Protein AF-A0A954J3E0-F1 (afdb_monomer_lite)

Radius of gyration: 32.29 Å; chains: 1; bounding box: 88×52×94 Å

Secondary structure (DSSP, 8-state):
---EEETTGGGGGGGHHHHHHHHHHHS-PPP-----S-HHHHHHHHHHHTT-------PPPHHHHHHHHHHHHHHHHHH-EEE------SEEEEEP-SGGGGSBSSTT--SSSPPBHHHHHHHHHHTT--S-EEEEEE-SSSEEEEEESS--TTTTSPPS-------GGGT--TTEEEE-SS----SS-----SSSPP--EEEEEETTEEEEEETTEEEEE-SPPP-EEEE-TTS-HHHHHHHHHHHHHTTPEE-SS--SEEE-----TT-EEEE-TTS-EEEEEEEE-TTS-EEEE-TTSSB----SSS---

Foldseek 3Di:
DFDKDFPAPVLVVLLCVLVVVVVVVPPDDDPPPPPPPPVPVVVVVCVVPVPDPPPPPPPDPPVSVVVSVVSNVVSRVVRPTDGPPPDDDPFEEEEDQALQQQDALDPVPPDPDGDGQLRQLVVLVLVPRPDWYFYWYDPLPDIDTDIGSDPDVVSVDRDPDRNPDDPVVVVQAQQYEYAAPDDDPGLHAFAYDDPPDGRWGFRHDDPCFTWIQDPNDTDTCPNPPQQEEEEDPQDDPVRVVVVVVVCVVRSHHYDNDDGPFYFYWDPDPFAGWGDHPNQWTQDWHQDQDPVRDTATQDPVGDGDDRDSHPDDD

pLDDT: mean 70.88, std 18.78, range [27.34, 96.69]

Sequence (313 aa):
MLGLEFQRASALFLLALPLVLWLLARRPRPPHERATGTLDIWREVLERSAARPTTRGRGVPPGLYALFLGLALGALALAGPRTHREAAPEWRVVLDTRASMYLPWREEAQSAGEDRRIDVALRAAREWIDGPALWTRFDGAHWESVRGLEPPPDWLRATNRTTTAMPWSEVDRADALWVTDRAPESREASWCASGGAHVDGIVGRVDGRLVELRDGARIELGAASPVRLVLDASLPRELRGLSEAWARERGIELVASGADLRVGSGASREGARVVLGDGWQLSGAAAQEPAGEVLWRDREGAAALATRTGQLQ

Structure (mmCIF, N/CA/C/O backbone):
data_AF-A0A954J3E0-F1
#
_entry.id   AF-A0A954J3E0-F1
#
loop_
_atom_site.group_PDB
_atom_site.id
_atom_site.type_symbol
_atom_site.label_atom_id
_atom_site.label_alt_id
_atom_site.label_comp_id
_atom_site.label_asym_id
_atom_site.label_entity_id
_atom_site.label_seq_id
_atom_site.pdbx_PDB_ins_code
_atom_site.Cartn_x
_atom_site.Cartn_y
_atom_site.Cartn_z
_atom_site.occupancy
_atom_site.B_iso_or_equiv
_atom_site.auth_seq_id
_atom_site.auth_comp_id
_atom_site.auth_asym_id
_atom_site.auth_atom_id
_atom_site.pdbx_PDB_model_num
ATOM 1 N N . MET A 1 1 ? 17.368 -16.338 -8.269 1.00 46.50 1 MET A N 1
ATOM 2 C CA . MET A 1 1 ? 17.345 -15.612 -9.560 1.00 46.50 1 MET A CA 1
ATOM 3 C C . MET A 1 1 ? 16.855 -14.200 -9.278 1.00 46.50 1 MET A C 1
ATOM 5 O O . MET A 1 1 ? 15.866 -14.076 -8.576 1.00 46.50 1 MET A O 1
ATOM 9 N N . LEU A 1 2 ? 17.553 -13.153 -9.730 1.00 58.00 2 LEU A N 1
ATOM 10 C CA . LEU A 1 2 ? 17.087 -11.767 -9.576 1.00 58.00 2 LEU A CA 1
ATOM 11 C C . LEU A 1 2 ? 15.995 -11.502 -10.621 1.00 58.00 2 LEU A C 1
ATOM 13 O O . LEU A 1 2 ? 16.301 -11.452 -11.811 1.00 58.00 2 LEU A O 1
ATOM 17 N N . GLY A 1 3 ? 14.740 -11.365 -10.188 1.00 69.69 3 GLY A N 1
ATOM 18 C CA . GLY A 1 3 ? 13.654 -10.890 -11.043 1.00 69.69 3 GLY A CA 1
ATOM 19 C C . GLY A 1 3 ? 13.866 -9.409 -11.351 1.00 69.69 3 GLY A C 1
ATOM 20 O O . GLY A 1 3 ? 13.665 -8.555 -10.489 1.00 69.69 3 GLY A O 1
ATOM 21 N N . LEU A 1 4 ? 14.359 -9.101 -12.548 1.00 78.44 4 LEU A N 1
ATOM 22 C CA . LEU A 1 4 ? 14.453 -7.734 -13.053 1.00 78.44 4 LEU A CA 1
ATOM 23 C C . LEU A 1 4 ? 13.243 -7.478 -13.941 1.00 78.44 4 LEU A C 1
ATOM 25 O O . LEU A 1 4 ? 13.113 -8.087 -15.001 1.00 78.44 4 LEU A O 1
ATOM 29 N N . GLU A 1 5 ? 12.385 -6.561 -13.515 1.00 83.19 5 GLU A N 1
ATOM 30 C CA . GLU A 1 5 ? 11.292 -6.053 -14.334 1.00 83.19 5 GLU A CA 1
ATOM 31 C C . GLU A 1 5 ? 11.662 -4.676 -14.878 1.00 83.19 5 GLU A C 1
ATOM 33 O O . GLU A 1 5 ? 12.317 -3.874 -14.212 1.00 83.19 5 GLU A O 1
ATOM 38 N N . PHE A 1 6 ? 11.241 -4.373 -16.101 1.00 86.12 6 PHE A N 1
ATOM 39 C CA . PHE A 1 6 ? 11.492 -3.077 -16.725 1.00 86.12 6 PHE A CA 1
ATOM 40 C C . PHE A 1 6 ? 10.163 -2.366 -16.941 1.00 86.12 6 PHE A C 1
ATOM 42 O O . PHE A 1 6 ? 9.299 -2.875 -17.651 1.00 86.12 6 PHE A O 1
ATOM 49 N N . GLN A 1 7 ? 10.007 -1.167 -16.370 1.00 85.06 7 GLN A N 1
ATOM 50 C CA . GLN A 1 7 ? 8.780 -0.373 -16.515 1.00 85.06 7 GLN A CA 1
ATOM 51 C C . GLN A 1 7 ? 8.466 -0.062 -17.986 1.00 85.06 7 GLN A C 1
ATOM 53 O O . GLN A 1 7 ? 7.306 0.091 -18.365 1.00 85.06 7 GLN A O 1
ATOM 58 N N . ARG A 1 8 ? 9.504 0.066 -18.818 1.00 89.25 8 ARG A N 1
ATOM 59 C CA . ARG A 1 8 ? 9.386 0.327 -20.254 1.00 89.25 8 ARG A CA 1
ATOM 60 C C . ARG A 1 8 ? 10.250 -0.666 -21.014 1.00 89.25 8 ARG A C 1
ATOM 62 O O . ARG A 1 8 ? 11.339 -0.323 -21.465 1.00 89.25 8 ARG A O 1
ATOM 69 N N . ALA A 1 9 ? 9.759 -1.894 -21.174 1.00 88.75 9 ALA A N 1
ATOM 70 C CA . ALA A 1 9 ? 10.473 -2.945 -21.901 1.00 88.75 9 ALA A CA 1
ATOM 71 C C . ALA A 1 9 ? 10.891 -2.509 -23.322 1.00 88.75 9 ALA A C 1
ATOM 73 O O . ALA A 1 9 ? 11.965 -2.875 -23.789 1.00 88.75 9 ALA A O 1
ATOM 74 N N . SER A 1 10 ? 10.108 -1.648 -23.983 1.00 91.81 10 SER A N 1
ATOM 75 C CA . SER A 1 10 ? 10.450 -1.087 -25.297 1.00 91.81 10 SER A CA 1
ATOM 76 C C . SER A 1 10 ? 11.696 -0.190 -25.290 1.00 91.81 10 SER A C 1
ATOM 78 O O . SER A 1 10 ? 12.393 -0.104 -26.298 1.00 91.81 10 SER A O 1
ATOM 80 N N . ALA A 1 11 ? 12.055 0.440 -24.168 1.00 89.31 11 ALA A N 1
ATOM 81 C CA . ALA A 1 11 ? 13.288 1.224 -24.084 1.00 89.31 11 ALA A CA 1
ATOM 82 C C . ALA A 1 11 ? 14.547 0.342 -24.179 1.00 89.31 11 ALA A C 1
ATOM 84 O O . ALA A 1 11 ? 15.609 0.842 -24.547 1.00 89.31 11 ALA A O 1
ATOM 85 N N . LEU A 1 12 ? 14.435 -0.973 -23.944 1.00 89.94 12 LEU A N 1
ATOM 86 C CA . LEU A 1 12 ? 15.538 -1.917 -24.143 1.00 89.94 12 LEU A CA 1
ATOM 87 C C . LEU A 1 12 ? 15.981 -1.993 -25.610 1.00 89.94 12 LEU A C 1
ATOM 89 O O . LEU A 1 12 ? 17.146 -2.288 -25.866 1.00 89.94 12 LEU A O 1
ATOM 93 N N . PHE A 1 13 ? 15.122 -1.644 -26.579 1.00 94.19 13 PHE A N 1
ATOM 94 C CA . PHE A 1 13 ? 15.531 -1.548 -27.986 1.00 94.19 13 PHE A CA 1
ATOM 95 C C . PHE A 1 13 ? 16.629 -0.496 -28.210 1.00 94.19 13 PHE A C 1
ATOM 97 O O . PHE A 1 13 ? 17.426 -0.634 -29.138 1.00 94.19 13 PHE A O 1
ATOM 104 N N . LEU A 1 14 ? 16.755 0.509 -27.331 1.00 92.12 14 LEU A N 1
ATOM 105 C CA . LEU A 1 14 ? 17.842 1.492 -27.396 1.00 92.12 14 LEU A CA 1
ATOM 106 C C . LEU A 1 14 ? 19.222 0.871 -27.132 1.00 92.12 14 LEU A C 1
ATOM 108 O O . LEU A 1 14 ? 20.223 1.439 -27.567 1.00 92.12 14 LEU A O 1
ATOM 112 N N . LEU A 1 15 ? 19.303 -0.317 -26.517 1.00 91.94 15 LEU A N 1
ATOM 113 C CA . LEU A 1 15 ? 20.564 -1.059 -26.378 1.00 91.94 15 LEU A CA 1
ATOM 114 C C . LEU A 1 15 ? 21.129 -1.524 -27.731 1.00 91.94 15 LEU A C 1
ATOM 116 O O . LEU A 1 15 ? 22.325 -1.791 -27.827 1.00 91.94 15 LEU A O 1
ATOM 120 N N . ALA A 1 16 ? 20.320 -1.567 -28.796 1.00 92.88 16 ALA A N 1
ATOM 121 C CA . ALA A 1 16 ? 20.810 -1.855 -30.143 1.00 92.88 16 ALA A CA 1
ATOM 122 C C . ALA A 1 16 ? 21.586 -0.673 -30.762 1.00 92.88 16 ALA A C 1
ATOM 124 O O . ALA A 1 16 ? 22.474 -0.885 -31.590 1.00 92.88 16 ALA A O 1
ATOM 125 N N . LEU A 1 17 ? 21.304 0.569 -30.348 1.00 90.38 17 LEU A N 1
ATOM 126 C CA . LEU A 1 17 ? 21.943 1.781 -30.873 1.00 90.38 17 LEU A CA 1
ATOM 127 C C . LEU A 1 17 ? 23.482 1.771 -30.762 1.00 90.38 17 LEU A C 1
ATOM 129 O O . LEU A 1 17 ? 24.137 2.006 -31.783 1.00 90.38 17 LEU A O 1
ATOM 133 N N . PRO A 1 18 ? 24.102 1.482 -29.595 1.00 88.06 18 PRO A N 1
ATOM 134 C CA . PRO A 1 18 ? 25.559 1.412 -29.495 1.00 88.06 18 PRO A CA 1
ATOM 135 C C . PRO A 1 18 ? 26.162 0.351 -30.430 1.00 88.06 18 PRO A C 1
ATOM 137 O O . PRO A 1 18 ? 27.199 0.602 -31.042 1.00 88.06 18 PRO A O 1
ATOM 140 N N . LEU A 1 19 ? 25.494 -0.793 -30.626 1.00 89.38 19 LEU A N 1
ATOM 141 C CA . LEU A 1 19 ? 25.953 -1.839 -31.545 1.00 89.38 19 LEU A CA 1
ATOM 142 C C . LEU A 1 19 ? 25.928 -1.365 -33.008 1.00 89.38 19 LEU A C 1
ATOM 144 O O . LEU A 1 19 ? 26.894 -1.565 -33.744 1.00 89.38 19 LEU A O 1
ATOM 148 N N . VAL A 1 20 ? 24.854 -0.687 -33.423 1.00 92.56 20 VAL A N 1
ATOM 149 C CA . VAL A 1 20 ? 24.728 -0.118 -34.776 1.00 92.56 20 VAL A CA 1
ATOM 150 C C . VAL A 1 20 ? 25.798 0.945 -35.023 1.00 92.56 20 VAL A C 1
ATOM 152 O O . VAL A 1 20 ? 26.473 0.912 -36.054 1.00 92.56 20 VAL A O 1
ATOM 155 N N . LEU A 1 21 ? 26.011 1.854 -34.068 1.00 88.00 21 LEU A N 1
ATOM 156 C CA . LEU A 1 21 ? 27.059 2.875 -34.153 1.00 88.00 21 LEU A CA 1
ATOM 157 C C . LEU A 1 21 ? 28.457 2.251 -34.244 1.00 88.00 21 LEU A C 1
ATOM 159 O O . LEU A 1 21 ? 29.289 2.714 -35.025 1.00 88.00 21 LEU A O 1
ATOM 163 N N . TRP A 1 22 ? 28.711 1.172 -33.502 1.00 87.62 22 TRP A N 1
ATOM 164 C CA . TRP A 1 22 ? 29.965 0.426 -33.574 1.00 87.62 22 TRP A CA 1
ATOM 165 C C . TRP A 1 22 ? 30.180 -0.238 -34.941 1.00 87.62 22 TRP A C 1
ATOM 167 O O . TRP A 1 22 ? 31.265 -0.120 -35.518 1.00 87.62 22 TRP A O 1
ATOM 177 N N . LEU A 1 23 ? 29.148 -0.875 -35.507 1.00 90.19 23 LEU A N 1
ATOM 178 C CA . LEU A 1 23 ? 29.204 -1.456 -36.853 1.00 90.19 23 LEU A CA 1
ATOM 179 C C . LEU A 1 23 ? 29.444 -0.382 -37.924 1.00 90.19 23 LEU A C 1
ATOM 181 O O . LEU A 1 23 ? 30.265 -0.581 -38.820 1.00 90.19 23 LEU A O 1
ATOM 185 N N . LEU A 1 24 ? 28.787 0.776 -37.812 1.00 88.00 24 LEU A N 1
ATOM 186 C CA . LEU A 1 24 ? 28.997 1.917 -38.708 1.00 88.00 24 LEU A CA 1
ATOM 187 C C . LEU A 1 24 ? 30.407 2.504 -38.578 1.00 88.00 24 LEU A C 1
ATOM 189 O O . LEU A 1 24 ? 31.013 2.856 -39.588 1.00 88.00 24 LEU A O 1
ATOM 193 N N . ALA A 1 25 ? 30.960 2.570 -37.366 1.00 84.12 25 ALA A N 1
ATOM 194 C CA . ALA A 1 25 ? 32.324 3.042 -37.129 1.00 84.12 25 ALA A CA 1
ATOM 195 C C . ALA A 1 25 ? 33.391 2.096 -37.704 1.00 84.12 25 ALA A C 1
ATOM 197 O O . ALA A 1 25 ? 34.480 2.543 -38.065 1.00 84.12 25 ALA A O 1
ATOM 198 N N . ARG A 1 26 ? 33.079 0.799 -37.818 1.00 84.75 26 ARG A N 1
ATOM 199 C CA . ARG A 1 26 ? 33.946 -0.200 -38.455 1.00 84.75 26 ARG A CA 1
ATOM 200 C C . ARG A 1 26 ? 33.874 -0.200 -39.976 1.00 84.75 26 ARG A C 1
ATOM 202 O O . ARG A 1 26 ? 34.756 -0.787 -40.604 1.00 84.75 26 ARG A O 1
ATOM 209 N N . ARG A 1 27 ? 32.865 0.436 -40.584 1.00 86.19 27 ARG A N 1
ATOM 210 C CA . ARG A 1 27 ? 32.793 0.504 -42.045 1.00 86.19 27 ARG A CA 1
ATOM 211 C C . ARG A 1 27 ? 34.011 1.260 -42.582 1.00 86.19 27 ARG A C 1
ATOM 213 O O . ARG A 1 27 ? 34.345 2.325 -42.054 1.00 86.19 27 ARG A O 1
ATOM 220 N N . PRO A 1 28 ? 34.682 0.734 -43.620 1.00 79.62 28 PRO A N 1
ATOM 221 C CA . PRO A 1 28 ? 35.774 1.443 -44.259 1.00 79.62 28 PRO A CA 1
ATOM 222 C C . PRO A 1 28 ? 35.224 2.763 -44.795 1.00 79.62 28 PRO A C 1
ATOM 224 O O . PRO A 1 28 ? 34.381 2.780 -45.690 1.00 79.62 28 PRO A O 1
ATOM 227 N N . ARG A 1 29 ? 35.656 3.878 -44.205 1.00 75.75 29 ARG A N 1
ATOM 228 C CA . ARG A 1 29 ? 35.347 5.189 -44.765 1.00 75.75 29 ARG A CA 1
ATOM 229 C C . ARG A 1 29 ? 36.213 5.368 -46.007 1.00 75.75 29 ARG A C 1
ATOM 231 O O . ARG A 1 29 ? 37.427 5.153 -45.893 1.00 75.75 29 ARG A O 1
ATOM 238 N N . PRO A 1 30 ? 35.626 5.734 -47.160 1.00 74.38 30 PRO A N 1
ATOM 239 C CA . PRO A 1 30 ? 36.430 6.137 -48.296 1.00 74.38 30 PRO A CA 1
ATOM 240 C C . PRO A 1 30 ? 37.343 7.284 -47.844 1.00 74.38 30 PRO A C 1
ATOM 242 O O . PRO A 1 30 ? 36.934 8.098 -47.004 1.00 74.38 30 PRO A O 1
ATOM 245 N N . PRO A 1 31 ? 38.600 7.319 -48.308 1.00 69.00 31 PRO A N 1
ATOM 246 C CA . PRO A 1 31 ? 39.486 8.427 -48.000 1.00 69.00 31 PRO A CA 1
ATOM 247 C C . PRO A 1 31 ? 38.786 9.723 -48.413 1.00 69.00 31 PRO A C 1
ATOM 249 O O . PRO A 1 31 ? 38.300 9.838 -49.534 1.00 69.00 31 PRO A O 1
ATOM 252 N N . HIS A 1 32 ? 38.685 10.685 -47.495 1.00 64.31 32 HIS A N 1
ATOM 253 C CA . HIS A 1 32 ? 38.226 12.013 -47.874 1.00 64.31 32 HIS A CA 1
ATOM 254 C C . HIS A 1 32 ? 39.272 12.597 -48.815 1.00 64.31 32 HIS A C 1
ATOM 256 O O . HIS A 1 32 ? 40.392 12.887 -48.386 1.00 64.31 32 HIS A O 1
ATOM 262 N N . GLU A 1 33 ? 38.897 12.759 -50.080 1.00 61.22 33 GLU A N 1
ATOM 263 C CA . GLU A 1 33 ? 39.652 13.531 -51.055 1.00 61.22 33 GLU A CA 1
ATOM 264 C C . GLU A 1 33 ? 39.677 14.984 -50.584 1.00 61.22 33 GLU A C 1
ATOM 266 O O . GLU A 1 33 ? 38.822 15.807 -50.904 1.00 61.22 33 GLU A O 1
ATOM 271 N N . ARG A 1 34 ? 40.649 15.310 -49.734 1.00 64.31 34 ARG A N 1
ATOM 272 C CA . ARG A 1 34 ? 41.032 16.698 -49.531 1.00 64.31 34 ARG A CA 1
ATOM 273 C C . ARG A 1 34 ? 41.725 17.108 -50.818 1.00 64.31 34 ARG A C 1
ATOM 275 O O . ARG A 1 34 ? 42.828 16.643 -51.084 1.00 64.31 34 ARG A O 1
ATOM 282 N N . ALA A 1 35 ? 41.054 17.937 -51.612 1.00 58.19 35 ALA A N 1
ATOM 283 C CA . ALA A 1 35 ? 41.600 18.556 -52.810 1.00 58.19 35 ALA A CA 1
ATOM 284 C C . ALA A 1 35 ? 42.752 19.505 -52.432 1.00 58.19 35 ALA A C 1
ATOM 286 O O . ALA A 1 35 ? 42.610 20.722 -52.392 1.00 58.19 35 ALA A O 1
ATOM 287 N N . THR A 1 36 ? 43.904 18.941 -52.086 1.00 59.69 36 THR A N 1
ATOM 288 C CA . THR A 1 36 ? 45.170 19.662 -52.023 1.00 59.69 36 THR A CA 1
ATOM 289 C C . THR A 1 36 ? 45.762 19.599 -53.423 1.00 59.69 36 THR A C 1
ATOM 291 O O . THR A 1 36 ? 46.117 18.516 -53.886 1.00 59.69 36 THR A O 1
ATOM 294 N N . GLY A 1 37 ? 45.787 20.737 -54.122 1.00 59.03 37 GLY A N 1
ATOM 295 C CA . GLY A 1 37 ? 46.220 20.887 -55.517 1.00 59.03 37 GLY A CA 1
ATOM 296 C C . GLY A 1 37 ? 47.716 20.650 -55.758 1.00 59.03 37 GLY A C 1
ATOM 297 O O . GLY A 1 37 ? 48.407 21.529 -56.254 1.00 59.03 37 GLY A O 1
ATOM 298 N N . THR A 1 38 ? 48.217 19.466 -55.413 1.00 59.91 38 THR A N 1
ATOM 299 C CA . THR A 1 38 ? 49.609 19.016 -55.585 1.00 59.91 38 THR A CA 1
ATOM 300 C C . THR A 1 38 ? 49.633 17.535 -55.987 1.00 59.91 38 THR A C 1
ATOM 302 O O . THR A 1 38 ? 50.231 16.690 -55.325 1.00 59.91 38 THR A O 1
ATOM 305 N N . LEU A 1 39 ? 48.935 17.208 -57.079 1.00 61.66 39 LEU A N 1
ATOM 306 C CA . LEU A 1 39 ? 48.725 15.840 -57.583 1.00 61.66 39 LEU A CA 1
ATOM 307 C C . LEU A 1 39 ? 50.017 15.094 -57.968 1.00 61.66 39 LEU A C 1
ATOM 309 O O . LEU A 1 39 ? 50.042 13.864 -57.913 1.00 61.66 39 LEU A O 1
ATOM 313 N N . ASP A 1 40 ? 51.092 15.807 -58.302 1.00 62.25 40 ASP A N 1
ATOM 314 C CA . ASP A 1 40 ? 52.323 15.176 -58.792 1.00 62.25 40 ASP A CA 1
ATOM 315 C C . ASP A 1 40 ? 53.240 14.686 -57.664 1.00 62.25 40 ASP A C 1
ATOM 317 O O . ASP A 1 40 ? 53.797 13.594 -57.751 1.00 62.25 40 ASP A O 1
ATOM 321 N N . ILE A 1 41 ? 53.305 15.413 -56.542 1.00 62.97 41 ILE A N 1
ATOM 322 C CA . ILE A 1 41 ? 54.132 15.026 -55.383 1.00 62.97 41 ILE A CA 1
ATOM 323 C C . ILE A 1 41 ? 53.592 13.737 -54.738 1.00 62.97 41 ILE A C 1
ATOM 325 O O . ILE A 1 41 ? 54.350 12.890 -54.269 1.00 62.97 41 ILE A O 1
ATOM 329 N N . TRP A 1 42 ? 52.270 13.545 -54.745 1.00 65.12 42 TRP A N 1
ATOM 330 C CA . TRP A 1 42 ? 51.644 12.357 -54.160 1.00 65.12 42 TRP A CA 1
ATOM 331 C C . TRP A 1 42 ? 51.792 11.101 -55.016 1.00 65.12 42 TRP A C 1
ATOM 333 O O . TRP A 1 42 ? 51.817 10.000 -54.462 1.00 65.12 42 TRP A O 1
ATOM 343 N N . ARG A 1 43 ? 51.935 11.242 -56.340 1.00 69.00 43 ARG A N 1
ATOM 344 C CA . ARG A 1 43 ? 52.131 10.103 -57.246 1.00 69.00 43 ARG A CA 1
ATOM 345 C C . ARG A 1 43 ? 53.486 9.432 -56.994 1.00 69.00 43 ARG A C 1
ATOM 347 O O . ARG A 1 43 ? 53.549 8.215 -56.855 1.00 69.00 43 ARG A O 1
ATOM 354 N N . GLU A 1 44 ? 54.527 10.235 -56.784 1.00 67.81 44 GLU A N 1
ATOM 355 C CA . GLU A 1 44 ? 55.882 9.754 -56.479 1.00 67.81 44 GLU A CA 1
ATOM 356 C C . GLU A 1 44 ? 55.985 9.108 -55.078 1.00 67.81 44 GLU A C 1
ATOM 358 O O . GLU A 1 44 ? 56.731 8.150 -54.856 1.00 67.81 44 GLU A O 1
ATOM 363 N N . VAL A 1 45 ? 55.184 9.583 -54.117 1.00 66.06 45 VAL A N 1
ATOM 364 C CA . VAL A 1 45 ? 55.109 9.006 -52.762 1.00 66.06 45 VAL A CA 1
ATOM 365 C C . VAL A 1 45 ? 54.288 7.708 -52.729 1.00 66.06 45 VAL A C 1
ATOM 367 O O . VAL A 1 45 ? 54.623 6.796 -51.964 1.00 66.06 45 VAL A O 1
ATOM 370 N N . LEU A 1 46 ? 53.242 7.588 -53.555 1.00 66.62 46 LEU A N 1
ATOM 371 C CA . LEU A 1 46 ? 52.428 6.371 -53.684 1.00 66.62 46 LEU A CA 1
ATOM 372 C C . LEU A 1 46 ? 53.228 5.196 -54.258 1.00 66.62 46 LEU A C 1
ATOM 374 O O . LEU A 1 46 ? 53.136 4.092 -53.720 1.00 66.62 46 LEU A O 1
ATOM 378 N N . GLU A 1 47 ? 54.071 5.438 -55.264 1.00 70.88 47 GLU A N 1
ATOM 379 C CA . GLU A 1 47 ? 54.946 4.405 -55.838 1.00 70.88 47 GLU A CA 1
ATOM 380 C C . GLU A 1 47 ? 55.975 3.881 -54.822 1.00 70.88 47 GLU A C 1
ATOM 382 O O . GLU A 1 47 ? 56.228 2.678 -54.758 1.00 70.88 47 GLU A O 1
ATOM 387 N N . ARG A 1 48 ? 56.505 4.745 -53.941 1.00 61.47 48 ARG A N 1
ATOM 388 C CA . ARG A 1 48 ? 57.442 4.329 -52.876 1.00 61.47 48 ARG A CA 1
ATOM 389 C C . ARG A 1 48 ? 56.769 3.667 -51.669 1.00 61.47 48 ARG A C 1
ATOM 391 O O . ARG A 1 48 ? 57.439 2.964 -50.913 1.00 61.47 48 ARG A O 1
ATOM 398 N N . SER A 1 49 ? 55.465 3.866 -51.467 1.00 55.69 49 SER A N 1
ATOM 399 C CA . SER A 1 49 ? 54.752 3.401 -50.262 1.00 55.69 49 SER A CA 1
ATOM 400 C C . SER A 1 49 ? 53.997 2.077 -50.441 1.00 55.69 49 SER A C 1
ATOM 402 O O . SER A 1 49 ? 53.576 1.484 -49.446 1.00 55.69 49 SER A O 1
ATOM 404 N N . ALA A 1 50 ? 53.859 1.572 -51.671 1.00 57.59 50 ALA A N 1
ATOM 405 C CA . ALA A 1 50 ? 53.098 0.358 -51.987 1.00 57.59 50 ALA A CA 1
ATOM 406 C C . ALA A 1 50 ? 53.671 -0.953 -51.392 1.00 57.59 50 ALA A C 1
ATOM 408 O O . ALA A 1 50 ? 52.994 -1.978 -51.397 1.00 57.59 50 ALA A O 1
ATOM 409 N N . ALA A 1 51 ? 54.889 -0.940 -50.838 1.00 55.22 51 ALA A N 1
ATOM 410 C CA . ALA A 1 51 ? 55.609 -2.155 -50.437 1.00 55.22 51 ALA A CA 1
ATOM 411 C C . ALA A 1 51 ? 55.528 -2.534 -48.943 1.00 55.22 51 ALA A C 1
ATOM 413 O O . ALA A 1 51 ? 56.161 -3.506 -48.531 1.00 55.22 51 ALA A O 1
ATOM 414 N N . ARG A 1 52 ? 54.777 -1.816 -48.094 1.00 56.44 52 ARG A N 1
ATOM 415 C CA . ARG A 1 52 ? 54.614 -2.208 -46.678 1.00 56.44 52 ARG A CA 1
ATOM 416 C C . ARG A 1 52 ? 53.152 -2.471 -46.322 1.00 56.44 52 ARG A C 1
ATOM 418 O O . ARG A 1 52 ? 52.404 -1.506 -46.153 1.00 56.44 52 ARG A O 1
ATOM 425 N N . PRO A 1 53 ? 52.746 -3.739 -46.104 1.00 56.06 53 PRO A N 1
ATOM 426 C CA . PRO A 1 53 ? 51.479 -4.044 -45.458 1.00 56.06 53 PRO A CA 1
ATOM 427 C C . PRO A 1 53 ? 51.569 -3.575 -44.004 1.00 56.06 53 PRO A C 1
ATOM 429 O O . PRO A 1 53 ? 51.989 -4.293 -43.102 1.00 56.06 53 PRO A O 1
ATOM 432 N N . THR A 1 54 ? 51.217 -2.315 -43.766 1.00 55.88 54 THR A N 1
ATOM 433 C CA . THR A 1 54 ? 51.022 -1.810 -42.414 1.00 55.88 54 THR A CA 1
ATOM 434 C C . THR A 1 54 ? 49.659 -2.296 -41.944 1.00 55.88 54 THR A C 1
ATOM 436 O O . THR A 1 54 ? 48.660 -1.585 -41.998 1.00 55.88 54 THR A O 1
ATOM 439 N N . THR A 1 55 ? 49.610 -3.526 -41.433 1.00 54.72 55 THR A N 1
ATOM 440 C CA . THR A 1 55 ? 48.536 -3.996 -40.548 1.00 54.72 55 THR A CA 1
ATOM 441 C C . THR A 1 55 ? 48.628 -3.248 -39.217 1.00 54.72 55 THR A C 1
ATOM 443 O O . THR A 1 55 ? 48.827 -3.829 -38.154 1.00 54.72 55 THR A O 1
ATOM 446 N N . ARG A 1 56 ? 48.521 -1.914 -39.250 1.00 58.78 56 ARG A N 1
ATOM 447 C CA . ARG A 1 56 ? 48.239 -1.126 -38.056 1.00 58.78 56 ARG A CA 1
ATOM 448 C C . ARG A 1 56 ? 46.794 -1.427 -37.713 1.00 58.78 56 ARG A C 1
ATOM 450 O O . ARG A 1 56 ? 45.882 -0.840 -38.294 1.00 58.78 56 ARG A O 1
ATOM 457 N N . GLY A 1 57 ? 46.599 -2.387 -36.810 1.00 59.81 57 GLY A N 1
ATOM 458 C CA . GLY A 1 57 ? 45.307 -2.628 -36.189 1.00 59.81 57 GLY A CA 1
ATOM 459 C C . GLY A 1 57 ? 44.769 -1.284 -35.721 1.00 59.81 57 GLY A C 1
ATOM 460 O O . GLY A 1 57 ? 45.369 -0.639 -34.861 1.00 59.81 57 GLY A O 1
ATOM 461 N N . ARG A 1 58 ? 43.693 -0.811 -36.357 1.00 66.94 58 ARG A N 1
ATOM 462 C CA . ARG A 1 58 ? 42.989 0.400 -35.938 1.00 66.94 58 ARG A CA 1
ATOM 463 C C . ARG A 1 58 ? 42.331 0.073 -34.606 1.00 66.94 58 ARG A C 1
ATOM 465 O O . ARG A 1 58 ? 41.183 -0.362 -34.564 1.00 66.94 58 ARG A O 1
ATOM 472 N N . GLY A 1 59 ? 43.103 0.210 -33.532 1.00 76.12 59 GLY A N 1
ATOM 473 C CA . GLY A 1 59 ? 42.586 0.154 -32.178 1.00 76.12 59 GLY A CA 1
ATOM 474 C C . GLY A 1 59 ? 41.452 1.162 -32.070 1.00 76.12 59 GLY A C 1
ATOM 475 O O . GLY A 1 59 ? 41.587 2.308 -32.500 1.00 76.12 59 GLY A O 1
ATOM 476 N N . VAL A 1 60 ? 40.310 0.710 -31.565 1.00 78.94 60 VAL A N 1
ATOM 477 C CA . VAL A 1 60 ? 39.172 1.587 -31.299 1.00 78.94 60 VAL A CA 1
ATOM 478 C C . VAL A 1 60 ? 39.628 2.610 -30.250 1.00 78.94 60 VAL A C 1
ATOM 480 O O . VAL A 1 60 ? 40.127 2.189 -29.204 1.00 78.94 60 VAL A O 1
ATOM 483 N N . PRO A 1 61 ? 39.502 3.927 -30.507 1.00 84.88 61 PRO A N 1
ATOM 484 C CA . PRO A 1 61 ? 39.849 4.949 -29.528 1.00 84.88 61 PRO A CA 1
ATOM 485 C C . PRO A 1 61 ? 39.185 4.666 -28.172 1.00 84.88 61 PRO A C 1
ATOM 487 O O . PRO A 1 61 ? 37.982 4.395 -28.150 1.00 84.88 61 PRO A O 1
ATOM 490 N N . PRO A 1 62 ? 39.908 4.766 -27.041 1.00 86.19 62 PRO A N 1
ATOM 491 C CA . PRO A 1 62 ? 39.369 4.413 -25.728 1.00 86.19 62 PRO A CA 1
ATOM 492 C C . PRO A 1 62 ? 38.107 5.211 -25.361 1.00 86.19 62 PRO A C 1
ATOM 494 O O . PRO A 1 62 ? 37.200 4.678 -24.726 1.00 86.19 62 PRO A O 1
ATOM 497 N N . GLY A 1 63 ? 37.991 6.453 -25.846 1.00 89.69 63 GLY A N 1
ATOM 498 C CA . GLY A 1 63 ? 36.807 7.293 -25.643 1.00 89.69 63 GLY A CA 1
ATOM 499 C C . GLY A 1 63 ? 35.508 6.722 -26.227 1.00 89.69 63 GLY A C 1
ATOM 500 O O . GLY A 1 63 ? 34.435 7.001 -25.698 1.00 89.69 63 GLY A O 1
ATOM 501 N N . LEU A 1 64 ? 35.572 5.874 -27.262 1.00 86.81 64 LEU A N 1
ATOM 502 C CA . LEU A 1 64 ? 34.372 5.222 -27.797 1.00 86.81 64 LEU A CA 1
ATOM 503 C C . LEU A 1 64 ? 33.808 4.174 -26.833 1.00 86.81 64 LEU A C 1
ATOM 505 O O . LEU A 1 64 ? 32.591 4.035 -26.756 1.00 86.81 64 LEU A O 1
ATOM 509 N N . TYR A 1 65 ? 34.650 3.481 -26.058 1.00 88.19 65 TYR A N 1
ATOM 510 C CA . TYR A 1 65 ? 34.156 2.553 -25.034 1.00 88.19 65 TYR A CA 1
ATOM 511 C C . TYR A 1 65 ? 33.388 3.292 -23.936 1.00 88.19 65 TYR A C 1
ATOM 513 O O . TYR A 1 65 ? 32.321 2.835 -23.534 1.00 88.19 65 TYR A O 1
ATOM 521 N N . ALA A 1 66 ? 33.882 4.459 -23.509 1.00 93.06 66 ALA A N 1
ATOM 522 C CA . ALA A 1 66 ? 33.179 5.304 -22.545 1.00 93.06 66 ALA A CA 1
ATOM 523 C C . ALA A 1 66 ? 31.821 5.784 -23.090 1.00 93.06 66 ALA A C 1
ATOM 525 O O . ALA A 1 66 ? 30.819 5.724 -22.379 1.00 93.06 66 ALA A O 1
ATOM 526 N N . LEU A 1 67 ? 31.764 6.184 -24.367 1.00 91.44 67 LEU A N 1
ATOM 527 C CA . LEU A 1 67 ? 30.515 6.571 -25.027 1.00 91.44 67 LEU A CA 1
ATOM 528 C C . LEU A 1 67 ? 29.504 5.413 -25.080 1.00 91.44 67 LEU A C 1
ATOM 530 O O . LEU A 1 67 ? 28.335 5.606 -24.749 1.00 91.44 67 LEU A O 1
ATOM 534 N N . PHE A 1 68 ? 29.938 4.209 -25.470 1.00 91.06 68 PHE A N 1
ATOM 535 C CA . PHE A 1 68 ? 29.058 3.038 -25.527 1.00 91.06 68 PHE A CA 1
ATOM 536 C C . PHE A 1 68 ? 28.546 2.628 -24.149 1.00 91.06 68 PHE A C 1
ATOM 538 O O . PHE A 1 68 ? 27.362 2.323 -24.012 1.00 91.06 68 PHE A O 1
ATOM 545 N N . LEU A 1 69 ? 29.410 2.669 -23.132 1.00 93.31 69 LEU A N 1
ATOM 546 C CA . LEU A 1 69 ? 29.012 2.401 -21.756 1.00 93.31 69 LEU A CA 1
ATOM 547 C C . LEU A 1 69 ? 27.975 3.425 -21.272 1.00 93.31 69 LEU A C 1
ATOM 549 O O . LEU A 1 69 ? 26.953 3.035 -20.715 1.00 93.31 69 LEU A O 1
ATOM 553 N N . GLY A 1 70 ? 28.189 4.715 -21.548 1.00 95.12 70 GLY A N 1
ATOM 554 C CA . GLY A 1 70 ? 27.237 5.777 -21.213 1.00 95.12 70 GLY A CA 1
ATOM 555 C C . GLY A 1 70 ? 25.872 5.593 -21.883 1.00 95.12 70 GLY A C 1
ATOM 556 O O . GLY A 1 70 ? 24.844 5.712 -21.222 1.00 95.12 70 GLY A O 1
ATOM 557 N N . LEU A 1 71 ? 25.847 5.227 -23.170 1.00 92.44 71 LEU A N 1
ATOM 558 C CA . LEU A 1 71 ? 24.605 4.929 -23.896 1.00 92.44 71 LEU A CA 1
ATOM 559 C C . LEU A 1 71 ? 23.873 3.709 -23.325 1.00 92.44 71 LEU A C 1
ATOM 561 O O . LEU A 1 71 ? 22.653 3.747 -23.178 1.00 92.44 71 LEU A O 1
ATOM 565 N N . ALA A 1 72 ? 24.602 2.646 -22.976 1.00 92.56 72 ALA A N 1
ATOM 566 C CA . ALA A 1 72 ? 24.014 1.454 -22.373 1.00 92.56 72 ALA A CA 1
ATOM 567 C C . ALA A 1 72 ? 23.406 1.756 -20.993 1.00 92.56 72 ALA A C 1
ATOM 569 O O . ALA A 1 72 ? 22.273 1.360 -20.723 1.00 92.56 72 ALA A O 1
ATOM 570 N N . LEU A 1 73 ? 24.117 2.512 -20.149 1.00 93.62 73 LEU A N 1
ATOM 571 C CA . LEU A 1 73 ? 23.609 2.957 -18.848 1.00 93.62 73 LEU A CA 1
ATOM 572 C C . LEU A 1 73 ? 22.398 3.886 -18.993 1.00 93.62 73 LEU A C 1
ATOM 574 O O . LEU A 1 73 ? 21.433 3.737 -18.250 1.00 93.62 73 LEU A O 1
ATOM 578 N N . GLY A 1 74 ? 22.408 4.796 -19.970 1.00 93.12 74 GLY A N 1
ATOM 579 C CA . GLY A 1 74 ? 21.268 5.661 -20.274 1.00 93.12 74 GLY A CA 1
ATOM 580 C C . GLY A 1 74 ? 20.036 4.873 -20.725 1.00 93.12 74 GLY A C 1
ATOM 581 O O . GLY A 1 74 ? 18.939 5.122 -20.231 1.00 93.12 74 GLY A O 1
ATOM 582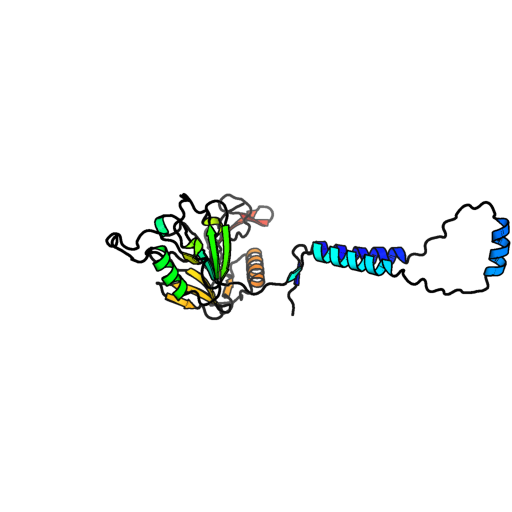 N N . ALA A 1 75 ? 20.210 3.880 -21.604 1.00 92.75 75 ALA A N 1
ATOM 583 C CA . ALA A 1 75 ? 19.130 2.994 -22.039 1.00 92.75 75 ALA A CA 1
ATOM 584 C C . ALA A 1 75 ? 18.563 2.165 -20.876 1.00 92.75 75 ALA A C 1
ATOM 586 O O . ALA A 1 75 ? 17.346 2.050 -20.745 1.00 92.75 75 ALA A O 1
ATOM 587 N N . LEU A 1 76 ? 19.427 1.645 -19.997 1.00 89.88 76 LEU A N 1
ATOM 588 C CA . LEU A 1 76 ? 18.999 0.960 -18.777 1.00 89.88 76 LEU A CA 1
ATOM 589 C C . LEU A 1 76 ? 18.236 1.910 -17.847 1.00 89.88 76 LEU A C 1
ATOM 591 O O . LEU A 1 76 ? 17.144 1.568 -17.412 1.00 89.88 76 LEU A O 1
ATOM 595 N N . ALA A 1 77 ? 18.735 3.121 -17.599 1.00 90.25 77 ALA A N 1
ATOM 596 C CA . ALA A 1 77 ? 18.033 4.114 -16.786 1.00 90.25 77 ALA A CA 1
ATOM 597 C C . ALA A 1 77 ? 16.646 4.464 -17.362 1.00 90.25 77 ALA A C 1
ATOM 599 O O . ALA A 1 77 ? 15.671 4.540 -16.618 1.00 90.25 77 ALA A O 1
ATOM 600 N N . LEU A 1 78 ? 16.539 4.600 -18.688 1.00 90.38 78 LEU A N 1
ATOM 601 C CA . LEU A 1 78 ? 15.281 4.837 -19.408 1.00 90.38 78 LEU A CA 1
ATOM 602 C C . LEU A 1 78 ? 14.315 3.645 -19.360 1.00 90.38 78 LEU A C 1
ATOM 604 O O . LEU A 1 78 ? 13.100 3.848 -19.314 1.00 90.38 78 LEU A O 1
ATOM 608 N N . ALA A 1 79 ? 14.835 2.416 -19.368 1.00 90.31 79 ALA A N 1
ATOM 609 C CA . ALA A 1 79 ? 14.034 1.204 -19.206 1.00 90.31 79 ALA A CA 1
ATOM 610 C C . ALA A 1 79 ? 13.430 1.089 -17.799 1.00 90.31 79 ALA A C 1
ATOM 612 O O . ALA A 1 79 ? 12.407 0.420 -17.627 1.00 90.31 79 ALA A O 1
ATOM 613 N N . GLY A 1 80 ? 14.026 1.779 -16.820 1.00 86.31 80 GLY A N 1
ATOM 614 C CA . GLY A 1 80 ? 13.559 1.833 -15.442 1.00 86.31 80 GLY A CA 1
ATOM 615 C C . GLY A 1 80 ? 13.586 0.451 -14.795 1.00 86.31 80 GLY A C 1
ATOM 616 O O . GLY A 1 80 ? 12.507 -0.079 -14.520 1.00 86.31 80 GLY A O 1
ATOM 617 N N . PRO A 1 81 ? 14.776 -0.158 -14.597 1.00 84.50 81 PRO A N 1
ATOM 618 C CA . PRO A 1 81 ? 14.906 -1.441 -13.931 1.00 84.50 81 PRO A CA 1
ATOM 619 C C . PRO A 1 81 ? 14.313 -1.318 -12.538 1.00 84.50 81 PRO A C 1
ATOM 621 O O . PRO A 1 81 ? 14.804 -0.581 -11.681 1.00 84.50 81 PRO A O 1
ATOM 624 N N . ARG A 1 82 ? 13.237 -2.055 -12.323 1.00 76.25 82 ARG A N 1
ATOM 625 C CA . ARG A 1 82 ? 12.693 -2.315 -11.009 1.00 76.25 82 ARG A CA 1
ATOM 626 C C . ARG A 1 82 ? 13.254 -3.668 -10.621 1.00 76.25 82 ARG A C 1
ATOM 628 O O . ARG A 1 82 ? 12.988 -4.682 -11.262 1.00 76.25 82 ARG A O 1
ATOM 635 N N . THR A 1 83 ? 14.090 -3.685 -9.593 1.00 68.25 83 THR A N 1
ATOM 636 C CA . THR A 1 83 ? 14.280 -4.932 -8.865 1.00 68.25 83 THR A CA 1
ATOM 637 C C . THR A 1 83 ? 12.905 -5.318 -8.343 1.00 68.25 83 THR A C 1
ATOM 639 O O . THR A 1 83 ? 12.216 -4.466 -7.776 1.00 68.25 83 THR A O 1
ATOM 642 N N . HIS A 1 84 ? 12.473 -6.552 -8.605 1.00 50.44 84 HIS A N 1
ATOM 643 C CA . HIS A 1 84 ? 11.254 -7.097 -8.025 1.00 50.44 84 HIS A CA 1
ATOM 644 C C . HIS A 1 84 ? 11.400 -6.947 -6.510 1.00 50.44 84 HIS A C 1
ATOM 646 O O . HIS A 1 84 ? 12.145 -7.681 -5.860 1.00 50.44 84 HIS A O 1
ATOM 652 N N . ARG A 1 85 ? 10.809 -5.890 -5.948 1.00 45.53 85 ARG A N 1
ATOM 653 C CA . ARG A 1 85 ? 10.890 -5.598 -4.522 1.00 45.53 85 ARG A CA 1
ATOM 654 C C . ARG A 1 85 ? 9.835 -6.463 -3.860 1.00 45.53 85 ARG A C 1
ATOM 656 O O . ARG A 1 85 ? 8.819 -5.970 -3.388 1.00 45.53 85 ARG A O 1
ATOM 663 N N . GLU A 1 86 ? 10.070 -7.768 -3.868 1.00 48.78 86 GLU A N 1
ATOM 664 C CA . GLU A 1 86 ? 9.372 -8.688 -2.983 1.00 48.78 86 GLU A CA 1
ATOM 665 C C . GLU A 1 86 ? 9.896 -8.462 -1.567 1.00 48.78 86 GLU A C 1
ATOM 667 O O . GLU A 1 86 ? 10.898 -9.026 -1.144 1.00 48.78 86 GLU A O 1
ATOM 672 N N . ALA A 1 87 ? 9.267 -7.501 -0.895 1.00 47.78 87 ALA A N 1
ATOM 673 C CA . ALA A 1 87 ? 8.736 -7.649 0.454 1.00 47.78 87 ALA A CA 1
ATOM 674 C C . ALA A 1 87 ? 8.038 -6.335 0.828 1.00 47.78 87 ALA A C 1
ATOM 676 O O . ALA A 1 87 ? 8.647 -5.383 1.317 1.00 47.78 87 ALA A O 1
ATOM 677 N N . ALA A 1 88 ? 6.738 -6.279 0.588 1.00 52.53 88 ALA A N 1
ATOM 678 C CA . ALA A 1 88 ? 5.845 -5.574 1.488 1.00 52.53 88 ALA A CA 1
ATOM 679 C C . ALA A 1 88 ? 4.626 -6.494 1.681 1.00 52.53 88 ALA A C 1
ATOM 681 O O . ALA A 1 88 ? 4.177 -7.097 0.703 1.00 52.53 88 ALA A O 1
ATOM 682 N N . PRO A 1 89 ? 4.147 -6.655 2.922 1.00 53.94 89 PRO A N 1
ATOM 683 C CA . PRO A 1 89 ? 3.898 -5.497 3.757 1.00 53.94 89 PRO A CA 1
ATOM 684 C C . PRO A 1 89 ? 4.507 -5.594 5.157 1.00 53.94 89 PRO A C 1
ATOM 686 O O . PRO A 1 89 ? 4.193 -6.470 5.948 1.00 53.94 89 PRO A O 1
ATOM 689 N N . GLU A 1 90 ? 5.303 -4.577 5.483 1.00 72.69 90 GLU A N 1
ATOM 690 C CA . GLU A 1 90 ? 5.050 -3.880 6.742 1.00 72.69 90 GLU A CA 1
ATOM 691 C C . GLU A 1 90 ? 3.567 -3.531 6.791 1.00 72.69 90 GLU A C 1
ATOM 693 O O . GLU A 1 90 ? 3.046 -2.992 5.810 1.00 72.69 90 GLU A O 1
ATOM 698 N N . TRP A 1 91 ? 2.912 -3.835 7.905 1.00 85.75 91 TRP A N 1
ATOM 699 C CA . TRP A 1 91 ? 1.548 -3.413 8.206 1.00 85.75 91 TRP A CA 1
ATOM 700 C C . TRP A 1 91 ? 1.275 -2.006 7.666 1.00 85.75 91 TRP A C 1
ATOM 702 O O . TRP A 1 91 ? 1.979 -1.063 8.015 1.00 85.75 91 TRP A O 1
ATOM 712 N N . ARG A 1 92 ? 0.288 -1.826 6.786 1.00 90.06 92 ARG A N 1
ATOM 713 C CA . ARG A 1 92 ? -0.098 -0.480 6.349 1.00 90.06 92 ARG A CA 1
ATOM 714 C C . ARG A 1 92 ? -1.181 0.004 7.288 1.00 90.06 92 ARG A C 1
ATOM 716 O O . ARG A 1 92 ? -2.283 -0.530 7.283 1.00 90.06 92 ARG A O 1
ATOM 723 N N . VAL A 1 93 ? -0.870 1.021 8.076 1.00 91.81 93 VAL A N 1
ATOM 724 C CA . VAL A 1 93 ? -1.795 1.525 9.088 1.00 91.81 93 VAL A CA 1
ATOM 725 C C . VAL A 1 93 ? -2.173 2.949 8.733 1.00 91.81 93 VAL A C 1
ATOM 727 O O . VAL A 1 93 ? -1.308 3.817 8.636 1.00 91.81 93 VAL A O 1
ATOM 730 N N . VAL A 1 94 ? -3.460 3.190 8.511 1.00 93.06 94 VAL A N 1
ATOM 731 C CA . VAL A 1 94 ? -4.000 4.523 8.240 1.00 93.06 94 VAL A CA 1
ATOM 732 C C . VAL A 1 94 ? -4.593 5.062 9.532 1.00 93.06 94 VAL A C 1
ATOM 734 O O . VAL A 1 94 ? -5.521 4.480 10.084 1.00 93.06 94 VAL A O 1
ATOM 737 N N . LEU A 1 95 ? -4.042 6.163 10.026 1.00 93.44 95 LEU A N 1
ATOM 738 C CA . LEU A 1 95 ? -4.462 6.805 11.259 1.00 93.44 95 LEU A CA 1
ATOM 739 C C . LEU A 1 95 ? -5.429 7.947 10.958 1.00 93.44 95 LEU A C 1
ATOM 741 O O . LEU A 1 95 ? -5.082 8.899 10.257 1.00 93.44 95 LEU A O 1
ATOM 745 N N . ASP A 1 96 ? -6.624 7.874 11.533 1.00 91.81 96 ASP A N 1
ATOM 746 C CA . ASP A 1 96 ? -7.537 9.002 11.602 1.00 91.81 96 ASP A CA 1
ATOM 747 C C . ASP A 1 96 ? -7.053 9.987 12.666 1.00 91.81 96 ASP A C 1
ATOM 749 O O . ASP A 1 96 ? -6.922 9.662 13.846 1.00 91.81 96 ASP A O 1
ATOM 753 N N . THR A 1 97 ? -6.769 11.210 12.231 1.00 91.69 97 THR A N 1
ATOM 754 C CA . THR A 1 97 ? -6.332 12.311 13.094 1.00 91.69 97 THR A CA 1
ATOM 755 C C . THR A 1 97 ? -7.384 13.418 13.173 1.00 91.69 97 THR A C 1
ATOM 757 O O . THR A 1 97 ? -7.052 14.580 13.417 1.00 91.69 97 THR A O 1
ATOM 760 N N . ARG A 1 98 ? -8.667 13.107 12.935 1.00 90.06 98 ARG A N 1
ATOM 761 C CA . ARG A 1 98 ? -9.772 14.053 13.157 1.00 90.06 98 ARG A CA 1
ATOM 762 C C . ARG A 1 98 ? -9.922 14.379 14.640 1.00 90.06 98 ARG A C 1
ATOM 764 O O . ARG A 1 98 ? -9.590 13.585 15.513 1.00 90.06 98 ARG A O 1
ATOM 771 N N . ALA A 1 99 ? -10.508 15.541 14.931 1.00 90.50 99 ALA A N 1
ATOM 772 C CA . ALA A 1 99 ? -10.737 15.999 16.302 1.00 90.50 99 ALA A CA 1
ATOM 773 C C . ALA A 1 99 ? -11.498 14.974 17.171 1.00 90.50 99 ALA A C 1
ATOM 775 O O . ALA A 1 99 ? -11.230 14.874 18.366 1.00 90.50 99 ALA A O 1
ATOM 776 N N . SER A 1 100 ? -12.396 14.183 16.570 1.00 88.44 100 SER A N 1
ATOM 777 C CA . SER A 1 100 ? -13.165 13.151 17.270 1.00 88.44 100 SER A CA 1
ATOM 778 C C . SER A 1 100 ? -12.285 12.059 17.886 1.00 88.44 100 SER A C 1
ATOM 780 O O . SER A 1 100 ? -12.563 11.627 18.998 1.00 88.44 100 SER A O 1
ATOM 782 N N . MET A 1 101 ? -11.165 11.706 17.248 1.00 90.00 101 MET A N 1
ATOM 783 C CA . MET A 1 101 ? -10.211 10.698 17.730 1.00 90.00 101 MET A CA 1
ATOM 784 C C . MET A 1 101 ? -9.483 11.099 19.018 1.00 90.00 101 MET A C 1
ATOM 786 O O . MET A 1 101 ? -8.974 10.244 19.741 1.00 90.00 101 MET A O 1
ATOM 790 N N . TYR A 1 102 ? -9.441 12.391 19.338 1.00 91.12 102 TYR A N 1
ATOM 791 C CA . TYR A 1 102 ? -8.793 12.892 20.551 1.00 91.12 102 TYR A CA 1
ATOM 792 C C . TYR A 1 102 ? -9.769 13.102 21.713 1.00 91.12 102 TYR A C 1
ATOM 794 O O . TYR A 1 102 ? -9.340 13.513 22.791 1.00 91.12 102 TYR A O 1
ATOM 802 N N . LEU A 1 103 ? -11.063 12.828 21.513 1.00 88.62 103 LEU A N 1
ATOM 803 C CA . LEU A 1 103 ? -12.058 12.881 22.579 1.00 88.62 103 LEU A CA 1
ATOM 804 C C . LEU A 1 103 ? -11.873 11.709 23.562 1.00 88.62 103 LEU A C 1
ATOM 806 O O . LEU A 1 103 ? -11.343 10.657 23.176 1.00 88.62 103 LEU A O 1
ATOM 810 N N . PRO A 1 104 ? -12.333 11.861 24.818 1.00 88.94 104 PRO A N 1
ATOM 811 C CA . PRO A 1 104 ? -12.403 10.756 25.766 1.00 88.94 104 PRO A CA 1
ATOM 812 C C . PRO A 1 104 ? -13.162 9.561 25.183 1.00 88.94 104 PRO A C 1
ATOM 814 O O . PRO A 1 104 ? -14.132 9.715 24.431 1.00 88.94 104 PRO A O 1
ATOM 817 N N . TRP A 1 105 ? -12.709 8.359 25.528 1.00 84.62 105 TRP A N 1
ATOM 818 C CA . TRP A 1 105 ? -13.340 7.120 25.087 1.00 84.62 105 TRP A CA 1
ATOM 819 C C . TRP A 1 105 ? -14.795 6.983 25.555 1.00 84.62 105 TRP A C 1
ATOM 821 O O . TRP A 1 105 ? -15.669 6.628 24.764 1.00 84.62 105 TRP A O 1
ATOM 831 N N . ARG A 1 106 ? -15.055 7.294 26.829 1.00 82.94 106 ARG A N 1
ATOM 832 C CA . ARG A 1 106 ? -16.382 7.247 27.457 1.00 82.94 106 ARG A CA 1
ATOM 833 C C . ARG A 1 106 ? -16.852 8.659 27.795 1.00 82.94 106 ARG A C 1
ATOM 835 O O . ARG A 1 106 ? -16.070 9.482 28.257 1.00 82.94 106 ARG A O 1
ATOM 842 N N . GLU A 1 107 ? -18.132 8.947 27.580 1.00 71.81 107 GLU A N 1
ATOM 843 C CA . GLU A 1 107 ? -18.695 10.282 27.846 1.00 71.81 107 GLU A CA 1
ATOM 844 C C . GLU A 1 107 ? -18.738 10.617 29.346 1.00 71.81 107 GLU A C 1
ATOM 846 O O . GLU A 1 107 ? -18.564 11.773 29.726 1.00 71.81 107 GLU A O 1
ATOM 851 N N . GLU A 1 108 ? -18.882 9.599 30.197 1.00 67.44 108 GLU A N 1
ATOM 852 C CA . GLU A 1 108 ? -18.909 9.705 31.667 1.00 67.44 108 GLU A CA 1
ATOM 853 C C . GLU A 1 108 ? -17.520 9.985 32.280 1.00 67.44 108 GLU A C 1
ATOM 855 O O . GLU A 1 108 ? -17.403 10.316 33.459 1.00 67.44 108 GLU A O 1
ATOM 860 N N . ALA A 1 109 ? -16.464 9.901 31.468 1.00 59.16 109 ALA A N 1
ATOM 861 C CA . ALA A 1 109 ? -15.058 9.914 31.862 1.00 59.16 109 ALA A CA 1
ATOM 862 C C . ALA A 1 109 ? -14.365 11.282 31.693 1.00 59.16 109 ALA A C 1
ATOM 864 O O . ALA A 1 109 ? -13.182 11.374 31.368 1.00 59.16 109 ALA A O 1
ATOM 865 N N . GLN A 1 110 ? -15.083 12.390 31.887 1.00 60.41 110 GLN A N 1
ATOM 866 C CA . GLN A 1 110 ? -14.510 13.736 31.709 1.00 60.41 110 GLN A CA 1
ATOM 867 C C . GLN A 1 110 ? -13.483 14.133 32.792 1.00 60.41 110 GLN A C 1
ATOM 869 O O . GLN A 1 110 ?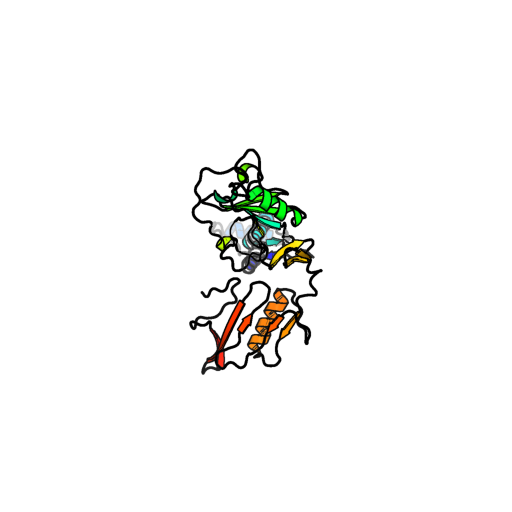 -12.863 15.194 32.700 1.00 60.41 110 GLN A O 1
ATOM 874 N N . SER A 1 111 ? -13.261 13.289 33.802 1.00 53.03 111 SER A N 1
ATOM 875 C CA . SER A 1 111 ? -12.416 13.595 34.957 1.00 53.03 111 SER A CA 1
ATOM 876 C C . SER A 1 111 ? -11.028 12.951 34.844 1.00 53.03 111 SER A C 1
ATOM 878 O O . SER A 1 111 ? -10.859 11.771 35.108 1.00 53.03 111 SER A O 1
ATOM 880 N N . ALA A 1 112 ? -10.027 13.772 34.514 1.00 51.53 112 ALA A N 1
ATOM 881 C CA . ALA A 1 112 ? -8.596 13.579 34.788 1.00 51.53 112 ALA A CA 1
ATOM 882 C C . ALA A 1 112 ? -7.941 12.240 34.361 1.00 51.53 112 ALA A C 1
ATOM 884 O O . ALA A 1 112 ? -7.685 11.364 35.182 1.00 51.53 112 ALA A O 1
ATOM 885 N N . GLY A 1 113 ? -7.498 12.172 33.099 1.00 61.88 113 GLY A N 1
ATOM 886 C CA . GLY A 1 113 ? -6.422 11.257 32.683 1.00 61.88 113 GLY A CA 1
ATOM 887 C C . GLY A 1 113 ? -6.848 9.955 32.007 1.00 61.88 113 GLY A C 1
ATOM 888 O O . GLY A 1 113 ? -6.022 9.054 31.890 1.00 61.88 113 GLY A O 1
ATOM 889 N N . GLU A 1 114 ? -8.097 9.846 31.560 1.00 73.19 114 GLU A N 1
ATOM 890 C CA . GLU A 1 114 ? -8.586 8.642 30.883 1.00 73.19 114 GLU A CA 1
ATOM 891 C C . GLU A 1 114 ? -8.190 8.554 29.398 1.00 73.19 114 GLU A C 1
ATOM 893 O O . GLU A 1 114 ? -7.905 9.557 28.737 1.00 73.19 114 GLU A O 1
ATOM 898 N N . ASP A 1 115 ? -8.168 7.316 28.890 1.00 84.50 115 ASP A N 1
ATOM 899 C CA . ASP A 1 115 ? -7.734 6.972 27.536 1.00 84.50 115 ASP A CA 1
ATOM 900 C C . ASP A 1 115 ? -8.546 7.728 26.468 1.00 84.50 115 ASP A C 1
ATOM 902 O O . ASP A 1 115 ? -9.784 7.691 26.436 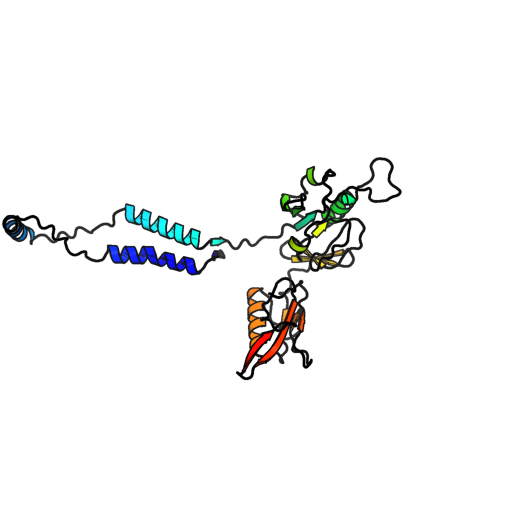1.00 84.50 115 ASP A O 1
ATOM 906 N N . ARG A 1 116 ? -7.847 8.385 25.535 1.00 89.88 116 ARG A N 1
ATOM 907 C CA . ARG A 1 116 ? -8.486 8.975 24.351 1.00 89.88 116 ARG A CA 1
ATOM 908 C C . ARG A 1 116 ? -8.872 7.863 23.382 1.00 89.88 116 ARG A C 1
ATOM 910 O O . ARG A 1 116 ? -8.235 6.810 23.345 1.00 89.88 116 ARG A O 1
ATOM 917 N N . ARG A 1 117 ? -9.863 8.121 22.529 1.00 89.50 117 ARG A N 1
ATOM 918 C CA . ARG A 1 117 ? -10.287 7.198 21.459 1.00 89.50 117 ARG A CA 1
ATOM 919 C C . ARG A 1 117 ? -9.114 6.658 20.639 1.00 89.50 117 ARG A C 1
ATOM 921 O O . ARG A 1 117 ? -9.004 5.449 20.460 1.00 89.50 117 ARG A O 1
ATOM 928 N N . ILE A 1 118 ? -8.196 7.535 20.233 1.00 90.50 118 ILE A N 1
ATOM 929 C CA . ILE A 1 118 ? -6.973 7.175 19.506 1.00 90.50 118 ILE A CA 1
ATOM 930 C C . ILE A 1 118 ? -6.030 6.267 20.306 1.00 90.50 118 ILE A C 1
ATOM 932 O O . ILE A 1 118 ? -5.401 5.389 19.725 1.00 90.50 118 ILE A O 1
ATOM 936 N N . ASP A 1 119 ? -5.945 6.426 21.628 1.00 90.69 119 ASP A N 1
ATOM 937 C CA . ASP A 1 119 ? -5.072 5.603 22.470 1.00 90.69 119 ASP A CA 1
ATOM 938 C C . ASP A 1 119 ? -5.641 4.183 22.611 1.00 90.69 119 ASP A C 1
ATOM 940 O O . ASP A 1 119 ? -4.903 3.204 22.475 1.00 90.69 119 ASP A O 1
ATOM 944 N N . VAL A 1 120 ? -6.960 4.064 22.814 1.00 88.38 120 VAL A N 1
ATOM 945 C CA . VAL A 1 120 ? -7.679 2.774 22.827 1.00 88.38 120 VAL A CA 1
ATOM 946 C C . VAL A 1 120 ? -7.546 2.076 21.477 1.00 88.38 120 VAL A C 1
ATOM 948 O O . VAL A 1 120 ? -7.258 0.882 21.411 1.00 88.38 120 VAL A O 1
ATOM 951 N N . ALA A 1 121 ? -7.712 2.836 20.399 1.00 88.00 121 ALA A N 1
ATOM 952 C CA . ALA A 1 121 ? -7.582 2.340 19.046 1.00 88.00 121 ALA A CA 1
ATOM 953 C C . ALA A 1 121 ? -6.191 1.785 18.756 1.00 88.00 121 ALA A C 1
ATOM 955 O O . ALA A 1 121 ? -6.044 0.644 18.334 1.00 88.00 121 ALA A O 1
ATOM 956 N N . LEU A 1 122 ? -5.153 2.573 19.028 1.00 90.44 122 LEU A N 1
ATOM 957 C CA . LEU A 1 122 ? -3.778 2.150 18.804 1.00 90.44 122 LEU A CA 1
ATOM 958 C C . LEU A 1 122 ? -3.401 0.955 19.673 1.00 90.44 122 LEU A C 1
ATOM 960 O O . LEU A 1 122 ? -2.666 0.092 19.210 1.00 90.44 122 LEU A O 1
ATOM 964 N N . ARG A 1 123 ? -3.922 0.865 20.902 1.00 89.31 123 ARG A N 1
ATOM 965 C CA . ARG A 1 123 ? -3.739 -0.318 21.752 1.00 89.31 123 ARG A CA 1
ATOM 966 C C . ARG A 1 123 ? -4.287 -1.575 21.078 1.00 89.31 123 ARG A C 1
ATOM 968 O O . ARG A 1 123 ? -3.550 -2.545 20.983 1.00 89.31 123 ARG A O 1
ATOM 975 N N . ALA A 1 124 ? -5.507 -1.521 20.544 1.00 84.31 124 ALA A N 1
ATOM 976 C CA . ALA A 1 124 ? -6.095 -2.636 19.803 1.00 84.31 124 ALA A CA 1
ATOM 977 C C . ALA A 1 124 ? -5.313 -2.956 18.513 1.00 84.31 124 ALA A C 1
ATOM 979 O O . ALA A 1 124 ? -5.012 -4.113 18.248 1.00 84.31 124 ALA A O 1
ATOM 980 N N . ALA A 1 125 ? -4.898 -1.941 17.745 1.00 87.19 125 ALA A N 1
ATOM 981 C CA . ALA A 1 125 ? -4.087 -2.150 16.541 1.00 87.19 125 ALA A CA 1
ATOM 982 C C . ALA A 1 125 ? -2.748 -2.846 16.853 1.00 87.19 125 ALA A C 1
ATOM 984 O O . ALA A 1 125 ? -2.317 -3.733 16.117 1.00 87.19 125 ALA A O 1
ATOM 985 N N . ARG A 1 126 ? -2.093 -2.463 17.957 1.00 88.50 126 ARG A N 1
ATOM 986 C CA . ARG A 1 126 ? -0.815 -3.042 18.407 1.00 88.50 126 ARG A CA 1
ATOM 987 C C . ARG A 1 126 ? -0.921 -4.511 18.805 1.00 88.50 126 ARG A C 1
ATOM 989 O O . ARG A 1 126 ? 0.081 -5.207 18.733 1.00 88.50 126 ARG A O 1
ATOM 996 N N . GLU A 1 127 ? -2.096 -4.993 19.205 1.00 84.75 127 GLU A N 1
ATOM 997 C CA . GLU A 1 127 ? -2.298 -6.427 19.464 1.00 84.75 127 GLU A CA 1
ATOM 998 C C . GLU A 1 127 ? -2.167 -7.264 18.184 1.00 84.75 127 GLU A C 1
ATOM 1000 O O . GLU A 1 127 ? -1.908 -8.465 18.250 1.00 84.75 127 GLU A O 1
ATOM 1005 N N . TRP A 1 128 ? -2.318 -6.639 17.014 1.00 80.62 128 TRP A N 1
ATOM 1006 C CA . TRP A 1 128 ? -2.242 -7.323 15.726 1.00 80.62 128 TRP A CA 1
ATOM 1007 C C . TRP A 1 128 ? -0.950 -7.046 14.978 1.00 80.62 128 TRP A C 1
ATOM 1009 O O . TRP A 1 128 ? -0.445 -7.958 14.328 1.00 80.62 128 TRP A O 1
ATOM 1019 N N . ILE A 1 129 ? -0.415 -5.831 15.089 1.00 86.75 129 ILE A N 1
ATOM 1020 C CA . ILE A 1 129 ? 0.820 -5.414 14.425 1.00 86.75 129 ILE A CA 1
ATOM 1021 C C . ILE A 1 129 ? 2.027 -6.063 15.117 1.00 86.75 129 ILE A C 1
ATOM 1023 O O . ILE A 1 129 ? 2.442 -5.655 16.197 1.00 86.75 129 ILE A O 1
ATOM 1027 N N . ASP A 1 130 ? 2.632 -7.049 14.461 1.00 82.69 130 ASP A N 1
ATOM 1028 C CA . ASP A 1 130 ? 3.782 -7.829 14.945 1.00 82.69 130 ASP A CA 1
ATOM 1029 C C . ASP A 1 130 ? 5.119 -7.427 14.299 1.00 82.69 130 ASP A C 1
ATOM 1031 O O . ASP A 1 130 ? 6.071 -8.207 14.237 1.00 82.69 130 ASP A O 1
ATOM 1035 N N . GLY A 1 131 ? 5.230 -6.179 13.846 1.00 86.94 131 GLY A N 1
ATOM 1036 C CA . GLY A 1 131 ? 6.448 -5.681 13.226 1.00 86.94 131 GLY A CA 1
ATOM 1037 C C . GLY A 1 131 ? 6.370 -4.215 12.817 1.00 86.94 131 GLY A C 1
ATOM 1038 O O . GLY A 1 131 ? 5.460 -3.492 13.222 1.00 86.94 131 GLY A O 1
ATOM 1039 N N . PRO A 1 132 ? 7.337 -3.741 12.015 1.00 89.56 132 PRO A N 1
ATOM 1040 C CA . PRO A 1 132 ? 7.289 -2.396 11.475 1.00 89.56 132 PRO A CA 1
ATOM 1041 C C . PRO A 1 132 ? 6.053 -2.209 10.594 1.00 89.56 132 PRO A C 1
ATOM 1043 O O . PRO A 1 132 ? 5.639 -3.107 9.856 1.00 89.56 132 PRO A O 1
ATOM 1046 N N . ALA A 1 133 ? 5.494 -1.011 10.665 1.00 91.50 133 ALA A N 1
ATOM 1047 C CA . ALA A 1 133 ? 4.339 -0.591 9.906 1.00 91.50 133 ALA A CA 1
ATOM 1048 C C . ALA A 1 133 ? 4.670 0.656 9.077 1.00 91.50 133 ALA A C 1
ATOM 1050 O O . ALA A 1 133 ? 5.484 1.503 9.462 1.00 91.50 133 ALA A O 1
ATOM 1051 N N . LEU A 1 134 ? 4.010 0.780 7.931 1.00 93.06 134 LEU A N 1
ATOM 1052 C CA . LEU A 1 134 ? 3.891 2.028 7.199 1.00 93.06 134 LEU A CA 1
ATOM 1053 C C . LEU A 1 134 ? 2.689 2.795 7.756 1.00 93.06 134 LEU A C 1
ATOM 1055 O O . LEU A 1 134 ? 1.557 2.638 7.290 1.00 93.06 134 LEU A O 1
ATOM 1059 N N . TRP A 1 135 ? 2.954 3.632 8.750 1.00 94.75 135 TRP A N 1
ATOM 1060 C CA . TRP A 1 135 ? 1.975 4.540 9.331 1.00 94.75 135 TRP A CA 1
ATOM 1061 C C . TRP A 1 135 ? 1.676 5.652 8.340 1.00 94.75 135 TRP A C 1
ATOM 1063 O O . TRP A 1 135 ? 2.592 6.246 7.778 1.00 94.75 135 TRP A O 1
ATOM 1073 N N . THR A 1 136 ? 0.401 5.931 8.108 1.00 94.94 136 THR A N 1
ATOM 1074 C CA . THR A 1 136 ? -0.062 6.940 7.158 1.00 94.94 136 THR A CA 1
ATOM 1075 C C . THR A 1 136 ? -1.121 7.814 7.815 1.00 94.94 136 THR A C 1
ATOM 1077 O O . THR A 1 136 ? -2.060 7.282 8.398 1.00 94.94 136 THR A O 1
ATOM 1080 N N . ARG A 1 137 ? -1.003 9.139 7.713 1.00 94.56 137 ARG A N 1
ATOM 1081 C CA . ARG A 1 137 ? -2.042 10.089 8.145 1.00 94.56 137 ARG A CA 1
ATOM 1082 C C . ARG A 1 137 ? -2.354 11.090 7.044 1.00 94.56 137 ARG A C 1
ATOM 1084 O O . ARG A 1 137 ? -1.522 11.328 6.168 1.00 94.56 137 ARG A O 1
ATOM 1091 N N . PHE A 1 138 ? -3.510 11.730 7.144 1.00 93.06 138 PHE A N 1
ATOM 1092 C CA . PHE A 1 138 ? -3.854 12.885 6.324 1.00 93.06 138 PHE A CA 1
ATOM 1093 C C . PHE A 1 138 ? -3.741 14.166 7.161 1.00 93.06 138 PHE A C 1
ATOM 1095 O O . PHE A 1 138 ? -4.462 14.336 8.143 1.00 93.06 138 PHE A O 1
ATOM 1102 N N . ASP A 1 139 ? -2.848 15.083 6.785 1.00 90.25 139 ASP A N 1
ATOM 1103 C CA . ASP A 1 139 ? -2.576 16.317 7.551 1.00 90.25 139 ASP A CA 1
ATOM 1104 C C . ASP A 1 139 ? -3.574 17.469 7.276 1.00 90.25 139 ASP A C 1
ATOM 1106 O O . ASP A 1 139 ? -3.422 18.590 7.784 1.00 90.25 139 ASP A O 1
ATOM 1110 N N . GLY A 1 140 ? -4.589 17.183 6.454 1.00 89.25 140 GLY A N 1
ATOM 1111 C CA . GLY A 1 140 ? -5.574 18.130 5.936 1.00 89.25 140 GLY A CA 1
ATOM 1112 C C . GLY A 1 140 ? -5.323 18.571 4.490 1.00 89.25 140 GLY A C 1
ATOM 1113 O O . GLY A 1 140 ? -6.232 19.128 3.879 1.00 89.25 140 GLY A O 1
ATOM 1114 N N . ALA A 1 141 ? -4.136 18.319 3.934 1.00 90.19 141 ALA A N 1
ATOM 1115 C CA . ALA A 1 141 ? -3.790 18.660 2.554 1.00 90.19 141 ALA A CA 1
ATOM 1116 C C . ALA A 1 141 ? -3.095 17.513 1.809 1.00 90.19 141 ALA A C 1
ATOM 1118 O O . ALA A 1 141 ? -3.345 17.312 0.622 1.00 90.19 141 ALA A O 1
ATOM 1119 N N . HIS A 1 142 ? -2.237 16.760 2.492 1.00 91.25 142 HIS A N 1
ATOM 1120 C CA . HIS A 1 142 ? -1.441 15.694 1.905 1.00 91.25 142 HIS A CA 1
ATOM 1121 C C . HIS A 1 142 ? -1.426 14.456 2.802 1.00 91.25 142 HIS A C 1
ATOM 1123 O O . HIS A 1 142 ? -1.609 14.516 4.022 1.00 91.25 142 HIS A O 1
ATOM 1129 N N . TRP A 1 143 ? -1.157 13.318 2.171 1.00 93.25 143 TRP A N 1
ATOM 1130 C CA . TRP A 1 143 ? -0.815 12.093 2.874 1.00 93.25 143 TRP A CA 1
ATOM 1131 C C . TRP A 1 143 ? 0.642 12.133 3.318 1.00 93.25 143 TRP A C 1
ATOM 1133 O O . TRP A 1 143 ? 1.549 12.344 2.512 1.00 93.25 143 TRP A O 1
ATOM 1143 N N . GLU A 1 144 ? 0.859 11.885 4.601 1.00 94.88 144 GLU A N 1
ATOM 1144 C CA . GLU A 1 144 ? 2.178 11.704 5.189 1.00 94.88 144 GLU A CA 1
ATOM 1145 C C . GLU A 1 144 ? 2.336 10.233 5.567 1.00 94.88 144 GLU A C 1
ATOM 1147 O O . GLU A 1 144 ? 1.452 9.665 6.211 1.00 94.88 144 GLU A O 1
ATOM 1152 N N . SER A 1 145 ? 3.453 9.612 5.180 1.00 94.88 145 SER A N 1
ATOM 1153 C CA . SER A 1 145 ? 3.742 8.220 5.522 1.00 94.88 145 SER A CA 1
ATOM 1154 C C . SER A 1 145 ? 5.110 8.083 6.173 1.00 94.88 145 SER A C 1
ATOM 1156 O O . SER A 1 145 ? 6.111 8.566 5.643 1.00 94.88 145 SER A O 1
ATOM 1158 N N . VAL A 1 146 ? 5.160 7.374 7.297 1.00 94.69 146 VAL A N 1
ATOM 1159 C CA . VAL A 1 146 ? 6.386 7.100 8.048 1.00 94.69 146 VAL A CA 1
ATOM 1160 C C . VAL A 1 146 ? 6.462 5.615 8.365 1.00 94.69 146 VAL A C 1
ATOM 1162 O O . VAL A 1 146 ? 5.492 4.986 8.780 1.00 94.69 146 VAL A O 1
ATOM 1165 N N . ARG A 1 147 ? 7.647 5.051 8.153 1.00 93.25 147 ARG A N 1
ATOM 1166 C CA . ARG A 1 147 ? 7.964 3.664 8.474 1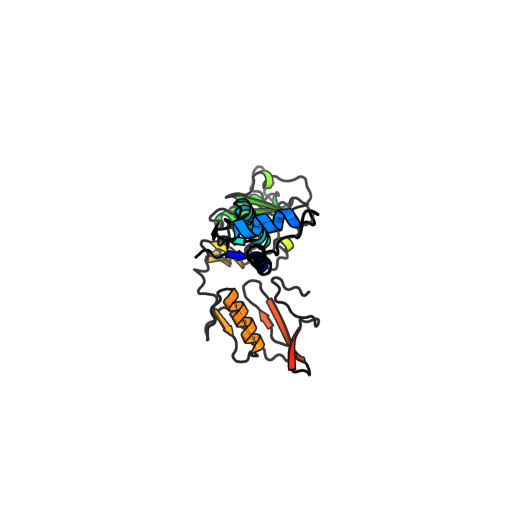.00 93.25 147 ARG A CA 1
ATOM 1167 C C . ARG A 1 147 ? 8.476 3.573 9.909 1.00 93.25 147 ARG A C 1
ATOM 1169 O O . ARG A 1 147 ? 9.429 4.272 10.252 1.00 93.25 147 ARG A O 1
ATOM 1176 N N . GLY A 1 148 ? 7.895 2.695 10.720 1.00 92.62 148 GLY A N 1
ATOM 1177 C CA . GLY A 1 148 ? 8.338 2.486 12.098 1.00 92.62 148 GLY A CA 1
ATOM 1178 C C . GLY A 1 148 ? 7.480 1.490 12.870 1.00 92.62 148 GLY A C 1
ATOM 1179 O O . GLY A 1 148 ? 6.444 1.042 12.392 1.00 92.62 148 GLY A O 1
ATOM 1180 N N . LEU A 1 149 ? 7.912 1.144 14.083 1.00 92.81 149 LEU A N 1
ATOM 1181 C CA . LEU A 1 149 ? 7.129 0.300 14.999 1.00 92.81 149 LEU A CA 1
ATOM 1182 C C . LEU A 1 149 ? 5.907 1.037 15.569 1.00 92.81 149 LEU A C 1
ATOM 1184 O O . LEU A 1 149 ? 4.923 0.413 15.933 1.00 92.81 149 LEU A O 1
ATOM 1188 N N . GLU A 1 150 ? 5.972 2.365 15.625 1.00 94.56 150 GLU A N 1
ATOM 1189 C CA . GLU A 1 150 ? 4.956 3.237 16.212 1.00 94.56 150 GLU A CA 1
ATOM 1190 C C . GLU A 1 150 ? 4.721 4.446 15.296 1.00 94.56 150 GLU A C 1
ATOM 1192 O O . GLU A 1 150 ? 5.657 4.860 14.594 1.00 94.56 150 GLU A O 1
ATOM 1197 N N . PRO A 1 151 ? 3.513 5.043 15.301 1.00 95.62 151 PRO A N 1
ATOM 1198 C CA . PRO A 1 151 ? 3.280 6.290 14.596 1.00 95.62 151 PRO A CA 1
ATOM 1199 C C . PRO A 1 151 ? 4.099 7.418 15.246 1.00 95.62 151 PRO A C 1
ATOM 1201 O O . PRO A 1 151 ? 4.343 7.393 16.459 1.00 95.62 151 PRO A O 1
ATOM 1204 N N . PRO A 1 152 ? 4.505 8.442 14.476 1.00 96.69 152 PRO A N 1
ATOM 1205 C CA . PRO A 1 152 ? 5.186 9.606 15.029 1.00 96.69 152 PRO A CA 1
ATOM 1206 C C . PRO A 1 152 ? 4.411 10.240 16.208 1.00 96.69 152 PRO A C 1
ATOM 1208 O O . PRO A 1 152 ? 3.201 10.459 16.103 1.00 96.69 152 PRO A O 1
ATOM 1211 N N . PRO A 1 153 ? 5.065 10.562 17.346 1.00 95.62 153 PRO A N 1
ATOM 1212 C CA . PRO A 1 153 ? 4.372 11.053 18.544 1.00 95.62 153 PRO A CA 1
ATOM 1213 C C . PRO A 1 153 ? 3.595 12.362 18.352 1.00 95.62 153 PRO A C 1
ATOM 1215 O O . PRO A 1 153 ? 2.655 12.643 19.095 1.00 95.62 153 PRO A O 1
ATOM 1218 N N . ASP A 1 154 ? 3.986 13.188 17.382 1.00 95.06 154 ASP A N 1
ATOM 1219 C CA . ASP A 1 154 ? 3.283 14.416 17.016 1.00 95.06 154 ASP A CA 1
ATOM 1220 C C . ASP A 1 154 ? 1.934 14.137 16.334 1.00 95.06 154 ASP A C 1
ATOM 1222 O O . ASP A 1 154 ? 1.021 14.951 16.458 1.00 95.06 154 ASP A O 1
ATOM 1226 N N . TRP A 1 155 ? 1.757 12.971 15.699 1.00 94.75 155 TRP A N 1
ATOM 1227 C CA . TRP A 1 155 ? 0.473 12.542 15.129 1.00 94.75 155 TRP A CA 1
ATOM 1228 C C . TRP A 1 155 ? -0.560 12.236 16.217 1.00 94.75 155 TRP A C 1
ATOM 1230 O O . TRP A 1 155 ? -1.764 12.357 15.996 1.00 94.75 155 TRP A O 1
ATOM 1240 N N . LEU A 1 156 ? -0.096 11.893 17.420 1.00 94.00 156 LEU A N 1
ATOM 1241 C CA . LEU A 1 156 ? -0.940 11.552 18.568 1.00 94.00 156 LEU A CA 1
ATOM 1242 C C . LEU A 1 156 ? -1.355 12.773 19.393 1.00 94.00 156 LEU A C 1
ATOM 1244 O O . LEU A 1 156 ? -2.020 12.632 20.423 1.00 94.00 156 LEU A O 1
ATOM 1248 N N . ARG A 1 157 ? -0.970 13.979 18.975 1.00 92.06 157 ARG A N 1
ATOM 1249 C CA . ARG A 1 157 ? -1.389 15.231 19.609 1.00 92.06 157 ARG A CA 1
ATOM 1250 C C . ARG A 1 157 ? -2.576 15.801 18.851 1.00 92.06 157 ARG A C 1
ATOM 1252 O O . ARG A 1 157 ? -2.570 15.820 17.625 1.00 92.06 157 ARG A O 1
ATOM 1259 N N . ALA A 1 158 ? -3.572 16.287 19.590 1.00 87.00 158 ALA A N 1
ATOM 1260 C CA . ALA A 1 158 ? -4.713 16.958 18.985 1.00 87.00 158 ALA A CA 1
ATOM 1261 C C . ALA A 1 158 ? -4.212 18.131 18.138 1.00 87.00 158 ALA A C 1
ATOM 1263 O O . ALA A 1 158 ? -3.469 18.989 18.622 1.00 87.00 158 ALA A O 1
ATOM 1264 N N . THR A 1 159 ? -4.591 18.146 16.864 1.00 80.62 159 THR A N 1
ATOM 1265 C CA . THR A 1 159 ? -4.287 19.281 15.998 1.00 80.62 159 THR A CA 1
ATOM 1266 C C . THR A 1 159 ? -5.413 20.303 16.116 1.00 80.62 159 THR A C 1
ATOM 1268 O O . THR A 1 159 ? -6.586 19.950 16.213 1.00 80.62 159 THR A O 1
ATOM 1271 N N . ASN A 1 160 ? -5.073 21.590 16.058 1.00 76.62 160 ASN A N 1
ATOM 1272 C CA . ASN A 1 160 ? -6.079 22.656 15.979 1.00 76.62 160 ASN A CA 1
ATOM 1273 C C . ASN A 1 160 ? -6.730 22.743 14.585 1.00 76.62 160 ASN A C 1
ATOM 1275 O O . ASN A 1 160 ? -7.537 23.636 14.335 1.00 76.62 160 ASN A O 1
ATOM 1279 N N . ARG A 1 161 ? -6.353 21.861 13.650 1.00 75.69 161 ARG A N 1
ATOM 1280 C CA . ARG A 1 161 ? -6.894 21.850 12.295 1.00 75.69 161 ARG A CA 1
ATOM 1281 C C . ARG A 1 161 ? -8.171 21.030 12.277 1.00 75.69 161 ARG A C 1
ATOM 1283 O O . ARG A 1 161 ? -8.171 19.827 12.517 1.00 75.69 161 ARG A O 1
ATOM 1290 N N . THR A 1 162 ? -9.271 21.692 11.959 1.00 65.00 162 THR A N 1
ATOM 1291 C CA . THR A 1 162 ? -10.550 21.032 11.719 1.00 65.00 162 THR A CA 1
ATOM 1292 C C . THR A 1 162 ? -10.521 20.411 10.323 1.00 65.00 162 THR A C 1
ATOM 1294 O O . THR A 1 162 ? -10.998 21.001 9.358 1.00 65.00 162 THR A O 1
ATOM 1297 N N . THR A 1 163 ? -9.912 19.235 10.184 1.00 69.12 163 THR A N 1
ATOM 1298 C CA . THR A 1 163 ? -10.011 18.458 8.942 1.00 69.12 163 THR A CA 1
ATOM 1299 C C . THR A 1 163 ? -11.433 17.915 8.837 1.00 69.12 163 THR A C 1
ATOM 1301 O O . THR A 1 163 ? -11.839 17.066 9.630 1.00 69.12 163 THR A O 1
ATOM 1304 N N . THR A 1 164 ? -12.221 18.440 7.900 1.00 68.12 164 THR A N 1
ATOM 1305 C CA . THR A 1 164 ? -13.653 18.122 7.778 1.00 68.12 164 THR A CA 1
ATOM 1306 C C . THR A 1 164 ? -13.923 16.805 7.053 1.00 68.12 164 THR A C 1
ATOM 1308 O O . THR A 1 164 ? -14.894 16.132 7.390 1.00 68.12 164 THR A O 1
ATOM 1311 N N . ALA A 1 165 ? -13.063 16.386 6.120 1.00 80.88 165 ALA A N 1
ATOM 1312 C CA . ALA A 1 165 ? -13.196 15.109 5.421 1.00 80.88 165 ALA A CA 1
ATOM 1313 C C . ALA A 1 165 ? -11.821 14.519 5.087 1.00 80.88 165 ALA A C 1
ATOM 1315 O O . ALA A 1 165 ? -10.963 15.218 4.551 1.00 80.88 165 ALA A O 1
ATOM 1316 N N . MET A 1 166 ? -11.616 13.238 5.402 1.00 82.81 166 MET A N 1
ATOM 1317 C CA . MET A 1 166 ? -10.457 12.495 4.907 1.00 82.81 166 MET A CA 1
ATOM 1318 C C . MET A 1 166 ? -10.817 11.818 3.580 1.00 82.81 166 MET A C 1
ATOM 1320 O O . MET A 1 166 ? -11.896 11.224 3.498 1.00 82.81 166 MET A O 1
ATOM 1324 N N . PRO A 1 167 ? -9.943 11.870 2.557 1.00 88.56 167 PRO A N 1
ATOM 1325 C CA . PRO A 1 167 ? -10.175 11.227 1.267 1.00 88.56 167 PRO A CA 1
ATOM 1326 C C . PRO A 1 167 ? -9.901 9.717 1.359 1.00 88.56 167 PRO A C 1
ATOM 1328 O O . PRO A 1 167 ? -8.980 9.183 0.748 1.00 88.56 167 PRO A O 1
ATOM 1331 N N . TRP A 1 168 ? -10.702 9.019 2.166 1.00 85.00 168 TRP A N 1
ATOM 1332 C CA . TRP A 1 168 ? -10.544 7.602 2.502 1.00 85.00 168 TRP A CA 1
ATOM 1333 C C . TRP A 1 168 ? -10.372 6.686 1.283 1.00 85.00 168 TRP A C 1
ATOM 1335 O O . TRP A 1 168 ? -9.570 5.760 1.327 1.00 85.00 168 TRP A O 1
ATOM 1345 N N .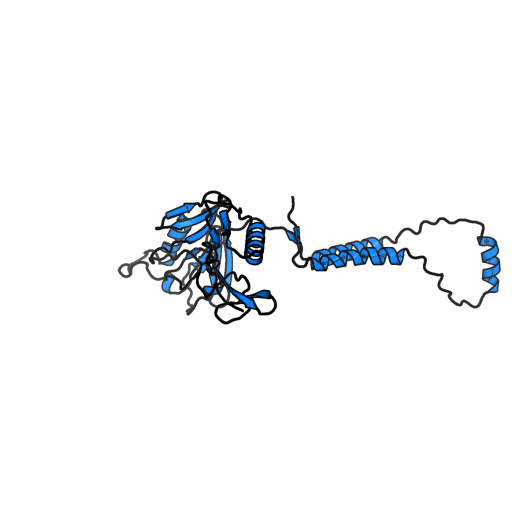 SER A 1 169 ? -11.051 6.987 0.174 1.00 85.50 169 SER A N 1
ATOM 1346 C CA . SER A 1 169 ? -10.961 6.233 -1.083 1.00 85.50 169 SER A CA 1
ATOM 1347 C C . SER A 1 169 ? -9.554 6.181 -1.688 1.00 85.50 169 SER A C 1
ATOM 1349 O O . SER A 1 169 ? -9.261 5.285 -2.470 1.00 85.50 169 SER A O 1
ATOM 1351 N N . GLU A 1 170 ? -8.667 7.123 -1.356 1.00 88.00 170 GLU A N 1
ATOM 1352 C CA . GLU A 1 170 ? -7.287 7.134 -1.864 1.00 88.00 170 GLU A CA 1
ATOM 1353 C C . GLU A 1 170 ? -6.392 6.094 -1.171 1.00 88.00 170 GLU A C 1
ATOM 1355 O O . GLU A 1 170 ? -5.361 5.682 -1.714 1.00 88.00 170 GLU A O 1
ATOM 1360 N N . VAL A 1 171 ? -6.790 5.659 0.026 1.00 86.25 171 VAL A N 1
ATOM 1361 C CA . VAL A 1 171 ? -6.053 4.708 0.872 1.00 86.25 171 VAL A CA 1
ATOM 1362 C C . VAL A 1 171 ? -6.871 3.456 1.208 1.00 86.25 171 VAL A C 1
ATOM 1364 O O . VAL A 1 171 ? -6.417 2.629 1.999 1.00 86.25 171 VAL A O 1
ATOM 1367 N N . ASP A 1 172 ? -8.041 3.303 0.581 1.00 83.75 172 ASP A N 1
ATOM 1368 C CA . ASP A 1 172 ? -8.913 2.130 0.674 1.00 83.75 172 ASP A CA 1
ATOM 1369 C C . ASP A 1 172 ? -8.319 0.957 -0.082 1.00 83.75 172 ASP A C 1
ATOM 1371 O O . ASP A 1 172 ? -8.156 1.000 -1.303 1.00 83.75 172 ASP A O 1
ATOM 1375 N N . ARG A 1 173 ? -7.877 -0.038 0.688 1.00 82.06 173 ARG A N 1
ATOM 1376 C CA . ARG A 1 173 ? -7.172 -1.218 0.203 1.00 82.06 173 ARG A CA 1
ATOM 1377 C C . ARG A 1 173 ? -7.378 -2.379 1.162 1.00 82.06 173 ARG A C 1
ATOM 1379 O O . ARG A 1 173 ? -7.291 -2.199 2.373 1.00 82.06 173 ARG A O 1
ATOM 1386 N N . ALA A 1 174 ? -7.469 -3.578 0.595 1.00 72.81 174 ALA A N 1
ATOM 1387 C CA . ALA A 1 174 ? -7.544 -4.847 1.324 1.00 72.81 174 ALA A CA 1
ATOM 1388 C C . ALA A 1 174 ? -6.328 -5.177 2.216 1.00 72.81 174 ALA A C 1
ATOM 1390 O O . ALA A 1 174 ? -6.340 -6.177 2.915 1.00 72.81 174 ALA A O 1
ATOM 1391 N N . ASP A 1 175 ? -5.248 -4.394 2.182 1.00 77.38 175 ASP A N 1
ATOM 1392 C CA . ASP A 1 175 ? -4.057 -4.575 3.023 1.00 77.38 175 ASP A CA 1
ATOM 1393 C C . ASP A 1 175 ? -3.828 -3.413 4.004 1.00 77.38 175 ASP A C 1
ATOM 1395 O O . ASP A 1 175 ? -2.731 -3.280 4.550 1.00 77.38 175 ASP A O 1
ATOM 1399 N N . ALA A 1 176 ? -4.836 -2.556 4.201 1.00 85.62 176 ALA A N 1
ATOM 1400 C CA . ALA A 1 176 ? -4.770 -1.408 5.094 1.00 85.62 176 ALA A CA 1
ATOM 1401 C C . ALA A 1 176 ? -5.607 -1.617 6.366 1.00 85.62 176 ALA A C 1
ATOM 1403 O O . ALA A 1 176 ? -6.793 -1.938 6.314 1.00 85.62 176 ALA A O 1
ATOM 1404 N N . LEU A 1 177 ? -4.993 -1.343 7.516 1.00 87.31 177 LEU A N 1
ATOM 1405 C CA . LEU A 1 177 ? -5.636 -1.293 8.826 1.00 87.31 177 LEU A CA 1
ATOM 1406 C C . LEU A 1 177 ? -5.996 0.163 9.163 1.00 87.31 177 LEU A C 1
ATOM 1408 O O . LEU A 1 177 ? -5.097 1.001 9.252 1.00 87.31 177 LEU A O 1
ATOM 1412 N N . TRP A 1 178 ? -7.278 0.496 9.349 1.00 89.38 178 TRP A N 1
ATOM 1413 C CA . TRP A 1 178 ? -7.696 1.881 9.631 1.00 89.38 178 TRP A CA 1
ATOM 1414 C C . TRP A 1 178 ? -7.996 2.122 11.112 1.00 89.38 178 TRP A C 1
ATOM 1416 O O . TRP A 1 178 ? -8.969 1.627 11.671 1.00 89.38 178 TRP A O 1
ATOM 1426 N N . VAL A 1 179 ? -7.181 2.951 11.752 1.00 90.81 179 VAL A N 1
ATOM 1427 C CA . VAL A 1 179 ? -7.344 3.375 13.145 1.00 90.81 179 VAL A CA 1
ATOM 1428 C C . VAL A 1 179 ? -8.281 4.591 13.163 1.00 90.81 179 VAL A C 1
ATOM 1430 O O . VAL A 1 179 ? -7.826 5.714 12.961 1.00 90.81 179 VAL A O 1
ATOM 1433 N N . THR A 1 180 ? -9.589 4.384 13.343 1.00 88.75 180 THR A N 1
ATOM 1434 C CA . THR A 1 180 ? -10.623 5.439 13.270 1.00 88.75 180 THR A CA 1
ATOM 1435 C C . THR A 1 180 ? -11.807 5.180 14.203 1.00 88.75 180 THR A C 1
ATOM 1437 O O . THR A 1 180 ? -12.158 4.033 14.443 1.00 88.75 180 THR A O 1
ATOM 1440 N N . ASP A 1 181 ? -12.467 6.235 14.693 1.00 84.44 181 ASP A N 1
ATOM 1441 C CA . ASP A 1 181 ? -13.631 6.167 15.587 1.00 84.44 181 ASP A CA 1
ATOM 1442 C C . ASP A 1 181 ? -14.972 6.034 14.861 1.00 84.44 181 ASP A C 1
ATOM 1444 O O . ASP A 1 181 ? -16.027 5.999 15.497 1.00 84.44 181 ASP A O 1
ATOM 1448 N N . ARG A 1 182 ? -14.955 5.981 13.528 1.00 78.94 182 ARG A N 1
ATOM 1449 C CA . ARG A 1 182 ? -16.154 5.821 12.706 1.00 78.94 182 ARG A CA 1
ATOM 1450 C C . ARG A 1 182 ? -15.940 4.727 11.685 1.00 78.94 182 ARG A C 1
ATOM 1452 O O . ARG A 1 182 ? -14.924 4.727 10.998 1.00 78.94 182 ARG A O 1
ATOM 1459 N N . ALA A 1 183 ? -16.949 3.872 11.530 1.00 69.62 183 ALA A N 1
ATOM 1460 C CA . ALA A 1 183 ? -16.980 2.920 10.435 1.00 69.62 183 ALA A CA 1
ATOM 1461 C C . ALA A 1 183 ? -16.840 3.695 9.115 1.00 69.62 183 ALA A C 1
ATOM 1463 O O . ALA A 1 183 ? -17.633 4.608 8.851 1.00 69.62 183 ALA A O 1
ATOM 1464 N N . PRO A 1 184 ? -15.807 3.405 8.322 1.00 67.81 184 PRO A N 1
ATOM 1465 C CA . PRO A 1 184 ? -15.658 4.058 7.042 1.00 67.81 184 PRO A CA 1
ATOM 1466 C C . PRO A 1 184 ? -16.732 3.601 6.056 1.00 67.81 184 PRO A C 1
ATOM 1468 O O . PRO A 1 184 ? -17.190 2.465 6.114 1.00 67.81 184 PRO A O 1
ATOM 1471 N N . GLU A 1 185 ? -17.047 4.431 5.062 1.00 69.44 185 GLU A N 1
ATOM 1472 C CA . GLU A 1 185 ? -17.806 4.009 3.866 1.00 69.44 185 GLU A CA 1
ATOM 1473 C C . GLU A 1 185 ? -16.946 3.159 2.900 1.00 69.44 185 GLU A C 1
ATOM 1475 O O . GLU A 1 185 ? -17.166 3.141 1.688 1.00 69.44 185 GLU A O 1
ATOM 1480 N N . SER A 1 186 ? -15.919 2.498 3.439 1.00 63.06 186 SER A N 1
ATOM 1481 C CA . SER A 1 186 ? -14.928 1.710 2.711 1.00 63.06 186 SER A CA 1
ATOM 1482 C C . SER A 1 186 ? -15.566 0.497 2.034 1.00 63.06 186 SER A C 1
ATOM 1484 O O . SER A 1 186 ? -16.554 -0.063 2.516 1.00 63.06 186 SER A O 1
ATOM 1486 N N . ARG A 1 187 ? -14.981 0.090 0.904 1.00 59.72 187 ARG A N 1
ATOM 1487 C CA . ARG A 1 187 ? -15.339 -1.139 0.185 1.00 59.72 187 ARG A CA 1
ATOM 1488 C C . ARG A 1 187 ? -14.303 -2.254 0.350 1.00 59.72 187 ARG A C 1
ATOM 1490 O O . ARG A 1 187 ? -14.608 -3.380 -0.036 1.00 59.72 187 ARG A O 1
ATOM 1497 N N . GLU A 1 188 ? -13.111 -1.957 0.873 1.00 61.62 188 GLU A N 1
ATOM 1498 C CA . GLU A 1 188 ? -11.966 -2.881 0.835 1.00 61.62 188 GLU A CA 1
ATOM 1499 C C . GLU A 1 188 ? -11.152 -2.977 2.138 1.00 61.62 188 GLU A C 1
ATOM 1501 O O . GLU A 1 188 ? -10.563 -4.025 2.385 1.00 61.62 188 GLU A O 1
ATOM 1506 N N . ALA A 1 189 ? -11.084 -1.932 2.964 1.00 57.78 189 ALA A N 1
ATOM 1507 C CA . ALA A 1 189 ? -10.316 -1.921 4.208 1.00 57.78 189 ALA A CA 1
ATOM 1508 C C . ALA A 1 189 ? -11.077 -2.563 5.380 1.00 57.78 189 ALA A C 1
ATOM 1510 O O . ALA A 1 189 ? -12.277 -2.356 5.561 1.00 57.78 189 ALA A O 1
ATOM 1511 N N . SER A 1 190 ? -10.351 -3.294 6.229 1.00 59.66 190 SER A N 1
ATOM 1512 C CA . SER A 1 190 ? -10.962 -4.259 7.159 1.00 59.66 190 SER A CA 1
ATOM 1513 C C . SER A 1 190 ? -10.891 -3.868 8.634 1.00 59.66 190 SER A C 1
ATOM 1515 O O . SER A 1 190 ? -10.828 -4.745 9.491 1.00 59.66 190 SER A O 1
ATOM 1517 N N . TRP A 1 191 ? -10.863 -2.575 8.988 1.00 65.19 191 TRP A N 1
ATOM 1518 C CA . TRP A 1 191 ? -10.939 -2.230 10.413 1.00 65.19 191 TRP A CA 1
ATOM 1519 C C . TRP A 1 191 ? -11.331 -0.788 10.760 1.00 65.19 191 TRP A C 1
ATOM 1521 O O . TRP A 1 191 ? -11.132 0.131 9.982 1.00 65.19 191 TRP A O 1
ATOM 1531 N N . CYS A 1 192 ? -11.854 -0.612 11.976 1.00 58.91 192 CYS A N 1
ATOM 1532 C CA . CYS A 1 192 ? -12.133 0.642 12.667 1.00 58.91 192 CYS A CA 1
ATOM 1533 C C . CYS A 1 192 ? -11.984 0.370 14.178 1.00 58.91 192 CYS A C 1
ATOM 1535 O O . CYS A 1 192 ? -12.847 -0.288 14.757 1.00 58.91 192 CYS A O 1
ATOM 1537 N N . ALA A 1 193 ? -10.941 0.868 14.856 1.00 57.53 193 ALA A N 1
ATOM 1538 C CA . ALA A 1 193 ? -11.067 1.132 16.293 1.00 57.53 193 ALA A CA 1
ATOM 1539 C C . ALA A 1 193 ? -11.005 2.615 16.556 1.00 57.53 193 ALA A C 1
ATOM 1541 O O . ALA A 1 193 ? -10.031 3.295 16.275 1.00 57.53 193 ALA A O 1
ATOM 1542 N N . SER A 1 194 ? -12.086 3.115 17.113 1.00 48.78 194 SER A N 1
ATOM 1543 C CA . SER A 1 194 ? -12.249 3.187 18.542 1.00 48.78 194 SER A CA 1
ATOM 1544 C C . SER A 1 194 ? -13.731 2.914 18.820 1.00 48.78 194 SER A C 1
ATOM 1546 O O . SER A 1 194 ? -14.554 3.827 18.768 1.00 48.78 194 SER A O 1
ATOM 1548 N N . GLY A 1 195 ? -14.107 1.671 19.122 1.00 53.53 195 GLY A N 1
ATOM 1549 C CA . GLY A 1 195 ? -15.422 1.383 19.739 1.00 53.53 195 GLY A CA 1
ATOM 1550 C C . GLY A 1 195 ? -16.582 1.230 18.795 1.00 53.53 195 GLY A C 1
ATOM 1551 O O . GLY A 1 195 ? -17.678 0.897 19.236 1.00 53.53 195 GLY A O 1
ATOM 1552 N N . GLY A 1 196 ? -16.322 1.405 17.505 1.00 55.06 196 GLY A N 1
ATOM 1553 C CA . GLY A 1 196 ? -17.120 0.758 16.482 1.00 55.06 196 GLY A CA 1
ATOM 1554 C C . GLY A 1 196 ? -16.954 -0.760 16.549 1.00 55.06 196 GLY A C 1
ATOM 1555 O O . GLY A 1 196 ? -15.958 -1.274 17.065 1.00 55.06 196 GLY A O 1
ATOM 1556 N N . ALA A 1 197 ? -17.950 -1.475 16.029 1.00 57.41 197 ALA A N 1
ATOM 1557 C CA . ALA A 1 197 ? -17.828 -2.902 15.772 1.00 57.41 197 ALA A CA 1
ATOM 1558 C C . ALA A 1 197 ? -16.643 -3.160 14.824 1.00 57.41 197 ALA A C 1
ATOM 1560 O O . ALA A 1 197 ? -16.372 -2.357 13.927 1.00 57.41 197 ALA A O 1
ATOM 1561 N N . HIS A 1 198 ? -15.942 -4.275 15.030 1.00 63.50 198 HIS A N 1
ATOM 1562 C CA . HIS A 1 198 ? -14.972 -4.764 14.056 1.00 63.50 198 HIS A CA 1
ATOM 1563 C C . HIS A 1 198 ? -15.688 -5.049 12.728 1.00 63.50 198 HIS A C 1
ATOM 1565 O O . HIS A 1 198 ? -16.857 -5.434 12.716 1.00 63.50 198 HIS A O 1
ATOM 1571 N N . VAL A 1 199 ? -14.983 -4.839 11.620 1.00 62.34 199 VAL A N 1
ATOM 1572 C CA . VAL A 1 199 ? -15.437 -5.240 10.287 1.00 62.34 199 VAL A CA 1
ATOM 1573 C C . VAL A 1 199 ? -14.525 -6.373 9.853 1.00 62.34 199 VAL A C 1
ATOM 1575 O O . VAL A 1 199 ? -13.308 -6.222 9.910 1.00 62.34 199 VAL A O 1
ATOM 1578 N N . ASP A 1 200 ? -15.104 -7.504 9.474 1.00 66.56 200 ASP A N 1
ATOM 1579 C CA . ASP A 1 200 ? -14.327 -8.657 9.034 1.00 66.56 200 ASP A CA 1
ATOM 1580 C C . ASP A 1 200 ? -13.627 -8.376 7.698 1.00 66.56 200 ASP A C 1
ATOM 1582 O O . ASP A 1 200 ? -14.188 -7.718 6.817 1.00 66.56 200 ASP A O 1
ATOM 1586 N N . GLY A 1 201 ? -12.416 -8.909 7.529 1.00 69.12 201 GLY A N 1
ATOM 1587 C CA . GLY A 1 201 ? -11.683 -8.854 6.266 1.00 69.12 201 GLY A CA 1
ATOM 1588 C C . GLY A 1 201 ? -10.162 -8.912 6.412 1.00 69.12 201 GLY A C 1
ATOM 1589 O O . GLY A 1 201 ? -9.609 -9.072 7.500 1.00 69.12 201 GLY A O 1
ATOM 1590 N N . ILE A 1 202 ? -9.460 -8.794 5.285 1.00 71.00 202 ILE A N 1
ATOM 1591 C CA . ILE A 1 202 ? -7.994 -8.831 5.232 1.00 71.00 202 ILE A CA 1
ATOM 1592 C C . ILE A 1 202 ? -7.404 -7.532 5.799 1.00 71.00 202 ILE A C 1
ATOM 1594 O O . ILE A 1 202 ? -7.774 -6.436 5.387 1.00 71.00 202 ILE A O 1
ATOM 1598 N N . VAL A 1 203 ? -6.469 -7.652 6.741 1.00 73.44 203 VAL A N 1
ATOM 1599 C CA . VAL A 1 203 ? -5.824 -6.506 7.413 1.00 73.44 203 VAL A CA 1
ATOM 1600 C C . VAL A 1 203 ? -4.336 -6.372 7.121 1.00 73.44 203 VAL A C 1
ATOM 1602 O O . VAL A 1 203 ? -3.729 -5.357 7.457 1.00 73.44 203 VAL A O 1
ATOM 1605 N N . GLY A 1 204 ? -3.728 -7.376 6.495 1.00 72.62 204 GLY A N 1
ATOM 1606 C CA . GLY A 1 204 ? -2.315 -7.321 6.154 1.00 72.62 204 GLY A CA 1
ATOM 1607 C C . GLY A 1 204 ? -1.743 -8.664 5.738 1.00 72.62 204 GLY A C 1
ATOM 1608 O O . GLY A 1 204 ? -2.467 -9.613 5.422 1.00 72.62 204 GLY A O 1
ATOM 1609 N N . ARG A 1 205 ? -0.410 -8.740 5.737 1.00 72.56 205 ARG A N 1
ATOM 1610 C CA . ARG A 1 205 ? 0.319 -10.002 5.626 1.00 72.56 205 ARG A CA 1
ATOM 1611 C C . ARG A 1 205 ? 1.440 -10.068 6.652 1.00 72.56 205 ARG A C 1
ATOM 1613 O O . ARG A 1 205 ? 2.140 -9.082 6.839 1.00 72.56 205 ARG A O 1
ATOM 1620 N N . VAL A 1 206 ? 1.644 -11.247 7.224 1.00 73.31 206 VAL A N 1
ATOM 1621 C CA . VAL A 1 206 ? 2.717 -11.561 8.175 1.00 73.31 206 VAL A CA 1
ATOM 1622 C C . VAL A 1 206 ? 3.480 -12.755 7.624 1.00 73.31 206 VAL A C 1
ATOM 1624 O O . VAL A 1 206 ? 2.873 -13.764 7.272 1.00 73.31 206 VAL A O 1
ATOM 1627 N N . ASP A 1 207 ? 4.796 -12.621 7.447 1.00 71.75 207 ASP A N 1
ATOM 1628 C CA . ASP A 1 207 ? 5.649 -13.668 6.859 1.00 71.75 207 ASP A CA 1
ATOM 1629 C C . ASP A 1 207 ? 5.111 -14.233 5.526 1.00 71.75 207 ASP A C 1
ATOM 1631 O O . ASP A 1 207 ? 5.170 -15.429 5.239 1.00 71.75 207 ASP A O 1
ATOM 1635 N N . GLY A 1 208 ? 4.528 -13.354 4.701 1.00 67.81 208 GLY A N 1
ATOM 1636 C CA . GLY A 1 208 ? 3.931 -13.707 3.408 1.00 67.81 208 GLY A CA 1
ATOM 1637 C C . GLY A 1 208 ? 2.536 -14.343 3.479 1.00 67.81 208 GLY A C 1
ATOM 1638 O O . GLY A 1 208 ? 1.941 -14.601 2.434 1.00 67.81 208 GLY A O 1
ATOM 1639 N N . ARG A 1 209 ? 1.984 -14.558 4.676 1.00 71.62 209 ARG A N 1
ATOM 1640 C CA . ARG A 1 209 ? 0.628 -15.078 4.905 1.00 71.62 209 ARG A CA 1
ATOM 1641 C C . ARG A 1 209 ? -0.363 -13.940 5.030 1.00 71.62 209 ARG A C 1
ATOM 1643 O O . ARG A 1 209 ? -0.048 -12.956 5.683 1.00 71.62 209 ARG A O 1
ATOM 1650 N N . LEU A 1 210 ? -1.545 -14.064 4.433 1.00 73.25 210 LEU A N 1
ATOM 1651 C CA . LEU A 1 210 ? -2.614 -13.087 4.644 1.00 73.25 210 LEU A CA 1
ATOM 1652 C C . LEU A 1 210 ? -3.119 -13.189 6.083 1.00 73.25 210 LEU A C 1
ATOM 1654 O O . LEU A 1 210 ? -3.263 -14.284 6.624 1.00 73.25 210 LEU A O 1
ATOM 1658 N N . VAL A 1 211 ? -3.390 -12.043 6.691 1.00 75.62 211 VAL A N 1
ATOM 1659 C CA . VAL A 1 211 ? -4.029 -11.967 8.000 1.00 75.62 211 VAL A CA 1
ATOM 1660 C C . VAL A 1 211 ? -5.426 -11.413 7.797 1.00 75.62 211 VAL A C 1
ATOM 1662 O O . VAL A 1 211 ? -5.589 -10.324 7.247 1.00 75.62 211 VAL A O 1
ATOM 1665 N N . GLU A 1 212 ? -6.420 -12.183 8.218 1.00 80.81 212 GLU A N 1
ATOM 1666 C CA . GLU A 1 212 ? -7.828 -11.806 8.225 1.00 80.81 212 GLU A CA 1
ATOM 1667 C C . GLU A 1 212 ? -8.258 -11.523 9.667 1.00 80.81 212 GLU A C 1
ATOM 1669 O O . GLU A 1 212 ? -7.907 -12.271 10.581 1.00 80.81 212 GLU A O 1
ATOM 1674 N N . LEU A 1 213 ? -9.014 -10.450 9.883 1.00 74.88 213 LEU A N 1
ATOM 1675 C CA . LEU A 1 213 ? -9.818 -10.297 11.089 1.00 74.88 213 LEU A CA 1
ATOM 1676 C C . LEU A 1 213 ? -11.192 -10.893 10.827 1.00 74.88 213 LEU A C 1
ATOM 1678 O O . LEU A 1 213 ? -11.844 -10.531 9.851 1.00 74.88 213 LEU A O 1
ATOM 1682 N N . ARG A 1 214 ? -11.624 -11.793 11.707 1.00 77.75 214 ARG A N 1
ATOM 1683 C CA . ARG A 1 214 ? -12.969 -12.363 11.672 1.00 77.75 214 ARG A CA 1
ATOM 1684 C C . ARG A 1 214 ? -13.505 -12.508 13.084 1.00 77.75 214 ARG A C 1
ATOM 1686 O O . ARG A 1 214 ? -12.824 -13.093 13.926 1.00 77.75 214 ARG A O 1
ATOM 1693 N N . ASP A 1 215 ? -14.682 -11.951 13.349 1.00 78.50 215 ASP A N 1
ATOM 1694 C CA . ASP A 1 215 ? -15.324 -11.963 14.671 1.00 78.50 215 ASP A CA 1
ATOM 1695 C C . ASP A 1 215 ? -14.414 -11.388 15.783 1.00 78.50 215 ASP A C 1
ATOM 1697 O O . ASP A 1 215 ? -14.389 -11.855 16.924 1.00 78.50 215 ASP A O 1
ATOM 1701 N N . GLY A 1 216 ? -13.586 -10.396 15.433 1.00 75.62 216 GLY A N 1
ATOM 1702 C CA . GLY A 1 216 ? -12.598 -9.790 16.332 1.00 75.62 216 GLY A CA 1
ATOM 1703 C C . GLY A 1 216 ? -11.365 -10.657 16.617 1.00 75.62 216 GLY A C 1
ATOM 1704 O O . GLY A 1 216 ? -10.502 -10.248 17.394 1.00 75.62 216 GLY A O 1
ATOM 1705 N N . ALA A 1 217 ? -11.247 -11.828 15.988 1.00 81.00 217 ALA A N 1
ATOM 1706 C CA . ALA A 1 217 ? -10.090 -12.703 16.094 1.00 81.00 217 ALA A CA 1
ATOM 1707 C C . ALA A 1 217 ? -9.140 -12.515 14.902 1.00 81.00 217 ALA A C 1
ATOM 1709 O O . ALA A 1 217 ? -9.565 -12.405 13.751 1.00 81.00 217 ALA A O 1
ATOM 1710 N N . ARG A 1 218 ? -7.832 -12.538 15.180 1.00 82.06 218 ARG A N 1
ATOM 1711 C CA . ARG A 1 218 ? -6.784 -12.612 14.157 1.00 82.06 218 ARG A CA 1
ATOM 1712 C C . ARG A 1 218 ? -6.701 -14.042 13.623 1.00 82.06 218 ARG A C 1
ATOM 1714 O O . ARG A 1 218 ? -6.319 -14.955 14.352 1.00 82.06 218 ARG A O 1
ATOM 1721 N N . ILE A 1 219 ? -7.011 -14.221 12.345 1.00 81.06 219 ILE A N 1
ATOM 1722 C CA . ILE A 1 219 ? -6.867 -15.478 11.616 1.00 81.06 219 ILE A CA 1
ATOM 1723 C C . ILE A 1 219 ? -5.696 -15.334 10.648 1.00 81.06 219 ILE A C 1
ATOM 1725 O O . ILE A 1 219 ? -5.760 -14.608 9.657 1.00 81.06 219 ILE A O 1
ATOM 1729 N N . GLU A 1 220 ? -4.606 -16.048 10.921 1.00 80.56 220 GLU A N 1
ATOM 1730 C CA . GLU A 1 220 ? -3.569 -16.243 9.913 1.00 80.56 220 GLU A CA 1
ATOM 1731 C C . GLU A 1 220 ? -4.084 -17.226 8.872 1.00 80.56 220 GLU A C 1
ATOM 1733 O O . GLU A 1 220 ? -4.244 -18.422 9.137 1.00 80.56 220 GLU A O 1
ATOM 1738 N N . LEU A 1 221 ? -4.318 -16.727 7.665 1.00 71.44 221 LEU A N 1
ATOM 1739 C CA . LEU A 1 221 ? -4.557 -17.576 6.517 1.00 71.44 221 LEU A CA 1
ATOM 1740 C C . LEU A 1 221 ? -3.206 -18.211 6.185 1.00 71.44 221 LEU A C 1
ATOM 1742 O O . LEU A 1 221 ? -2.342 -17.594 5.556 1.00 71.44 221 LEU A O 1
ATOM 1746 N N . GLY A 1 222 ? -2.992 -19.419 6.725 1.00 56.41 222 GLY A N 1
ATOM 1747 C CA . GLY A 1 222 ? -1.762 -20.196 6.567 1.00 56.41 222 GLY A CA 1
ATOM 1748 C C . GLY A 1 222 ? -1.300 -20.177 5.117 1.00 56.41 222 GLY A C 1
ATOM 1749 O O . GLY A 1 222 ? -2.168 -20.169 4.248 1.00 56.41 222 GLY A O 1
ATOM 1750 N N . ALA A 1 223 ? 0.032 -20.121 4.900 1.00 52.38 223 ALA A N 1
ATOM 1751 C CA . ALA A 1 223 ? 0.703 -19.971 3.597 1.00 52.38 223 ALA A CA 1
ATOM 1752 C C . ALA A 1 223 ? -0.216 -20.468 2.498 1.00 52.38 223 ALA A C 1
ATOM 1754 O O . ALA A 1 223 ? -0.400 -21.684 2.409 1.00 52.38 223 ALA A O 1
ATOM 1755 N N . ALA A 1 224 ? -0.900 -19.513 1.848 1.00 49.69 224 ALA A N 1
ATOM 1756 C CA . ALA A 1 224 ? -2.124 -19.805 1.126 1.00 49.69 224 ALA A CA 1
ATOM 1757 C C . ALA A 1 224 ? -1.856 -21.053 0.301 1.00 49.69 224 ALA A C 1
ATOM 1759 O O . ALA A 1 224 ? -0.936 -21.047 -0.522 1.00 49.69 224 ALA A O 1
ATOM 1760 N N . SER A 1 225 ? -2.597 -22.140 0.562 1.00 49.12 225 SER A N 1
ATOM 1761 C CA . SER A 1 225 ? -2.754 -23.131 -0.499 1.00 49.12 225 SER A CA 1
ATOM 1762 C C . SER A 1 225 ? -3.086 -22.287 -1.721 1.00 49.12 225 SER A C 1
ATOM 1764 O O . SER A 1 225 ? -3.982 -21.444 -1.593 1.00 49.12 225 SER A O 1
ATOM 1766 N N . PRO A 1 226 ? -2.252 -22.339 -2.775 1.00 57.91 226 PRO A N 1
ATOM 1767 C CA . PRO A 1 226 ? -2.286 -21.347 -3.839 1.00 57.91 226 PRO A CA 1
ATOM 1768 C C . PRO A 1 226 ? -3.737 -21.203 -4.247 1.00 57.91 226 PRO A C 1
ATOM 1770 O O . PRO A 1 226 ? -4.366 -22.225 -4.503 1.00 57.91 226 PRO A O 1
ATOM 1773 N N . VAL A 1 227 ? -4.279 -19.981 -4.157 1.00 57.19 227 VAL A N 1
ATOM 1774 C CA . VAL A 1 227 ? -5.726 -19.745 -4.270 1.00 57.19 227 VAL A CA 1
ATOM 1775 C C . VAL A 1 227 ? -6.240 -20.574 -5.433 1.00 57.19 227 VAL A C 1
ATOM 1777 O O . VAL A 1 227 ? -5.715 -20.469 -6.542 1.00 57.19 227 VAL A O 1
ATOM 1780 N N . ARG A 1 228 ? -7.184 -21.472 -5.162 1.00 64.50 228 ARG A N 1
ATOM 1781 C CA . ARG A 1 228 ? -7.594 -22.462 -6.149 1.00 64.50 228 ARG A CA 1
ATOM 1782 C C . ARG A 1 228 ? -8.761 -21.918 -6.948 1.00 64.50 228 ARG A C 1
ATOM 1784 O O . ARG A 1 228 ? -9.835 -21.668 -6.402 1.00 64.50 228 ARG A O 1
ATOM 1791 N N . LEU A 1 229 ? -8.561 -21.743 -8.246 1.00 72.06 229 LEU A N 1
ATOM 1792 C CA . LEU A 1 229 ? -9.559 -21.271 -9.196 1.00 72.06 229 LEU A CA 1
ATOM 1793 C C . LEU A 1 229 ? -10.160 -22.457 -9.953 1.00 72.06 229 LEU A C 1
ATOM 1795 O O . LEU A 1 229 ? -9.444 -23.216 -10.603 1.00 72.06 229 LEU A O 1
ATOM 1799 N N . VAL A 1 230 ? -11.485 -22.597 -9.908 1.00 78.56 230 VAL A N 1
ATOM 1800 C CA . VAL A 1 230 ? -12.236 -23.526 -10.763 1.00 78.56 230 VAL A CA 1
ATOM 1801 C C . VAL A 1 230 ? -12.954 -22.710 -11.823 1.00 78.56 230 VAL A C 1
ATOM 1803 O O . VAL A 1 230 ? -13.726 -21.796 -11.518 1.00 78.56 230 VAL A O 1
ATOM 1806 N N . LEU A 1 231 ? -12.715 -23.085 -13.074 1.00 80.00 231 LEU A N 1
ATOM 1807 C CA . LEU A 1 231 ? -13.399 -22.547 -14.241 1.00 80.00 231 LEU A CA 1
ATOM 1808 C C . LEU A 1 231 ? -14.477 -23.537 -14.674 1.00 80.00 231 LEU A C 1
ATOM 1810 O O . LEU A 1 231 ? -14.155 -24.669 -15.046 1.00 80.00 231 LEU A O 1
ATOM 1814 N N . ASP A 1 232 ? -15.737 -23.109 -14.654 1.00 75.38 232 ASP A N 1
ATOM 1815 C CA . ASP A 1 232 ? -16.859 -23.901 -15.151 1.00 75.38 232 ASP A CA 1
ATOM 1816 C C . ASP A 1 232 ? -16.584 -24.404 -16.576 1.00 75.38 232 ASP A C 1
ATOM 1818 O O . ASP A 1 232 ? -16.093 -23.671 -17.442 1.00 75.38 232 ASP A O 1
ATOM 1822 N N . ALA A 1 233 ? -16.901 -25.673 -16.826 1.00 79.06 233 ALA A N 1
ATOM 1823 C CA . ALA A 1 233 ? -16.829 -26.283 -18.147 1.00 79.06 233 ALA A CA 1
ATOM 1824 C C . ALA A 1 233 ? -17.659 -25.509 -19.185 1.00 79.06 233 ALA A C 1
ATOM 1826 O O . ALA A 1 233 ? -17.300 -25.505 -20.360 1.00 79.06 233 ALA A O 1
ATOM 1827 N N . SER A 1 234 ? -18.720 -24.823 -18.749 1.00 75.00 234 SER A N 1
ATOM 1828 C CA . SER A 1 234 ? -19.593 -24.021 -19.606 1.00 75.00 234 SER A CA 1
ATOM 1829 C C . SER A 1 234 ? -19.026 -22.650 -19.997 1.00 75.00 234 SER A C 1
ATOM 1831 O O . SER A 1 234 ? -19.648 -21.955 -20.800 1.00 75.00 234 SER A O 1
ATOM 1833 N N . LEU A 1 235 ? -17.877 -22.230 -19.449 1.00 70.00 235 LEU A N 1
ATOM 1834 C CA . LEU A 1 235 ? -17.253 -20.958 -19.819 1.00 70.00 235 LEU A CA 1
ATOM 1835 C C . LEU A 1 235 ? -16.840 -20.961 -21.302 1.00 70.00 235 LEU A C 1
ATOM 1837 O O . LEU A 1 235 ? -16.086 -21.851 -21.712 1.00 70.00 235 LEU A O 1
ATOM 1841 N N . PRO A 1 236 ? -17.240 -19.937 -22.084 1.00 76.44 236 PRO A N 1
ATOM 1842 C CA . PRO A 1 236 ? -16.672 -19.677 -23.400 1.00 76.44 236 PRO A CA 1
ATOM 1843 C C . PRO A 1 236 ? -15.140 -19.690 -23.375 1.00 76.44 236 PRO A C 1
ATOM 1845 O O . PRO A 1 236 ? -14.507 -19.298 -22.388 1.00 76.44 236 PRO A O 1
ATOM 1848 N N . ARG A 1 237 ? -14.535 -20.142 -24.476 1.00 74.75 237 ARG A N 1
ATOM 1849 C CA . ARG A 1 237 ? -13.087 -20.375 -24.586 1.00 74.75 237 ARG A CA 1
ATOM 1850 C C . ARG A 1 237 ? -12.272 -19.114 -24.294 1.00 74.75 237 ARG A C 1
ATOM 1852 O O . ARG A 1 237 ? -11.202 -19.197 -23.699 1.00 74.75 237 ARG A O 1
ATOM 1859 N N . GLU A 1 238 ? -12.795 -17.963 -24.686 1.00 70.69 238 GLU A N 1
ATOM 1860 C CA . GLU A 1 238 ? -12.202 -16.643 -24.505 1.00 70.69 238 GLU A CA 1
ATOM 1861 C C . GLU A 1 238 ? -12.174 -16.261 -23.019 1.00 70.69 238 GLU A C 1
ATOM 1863 O O . GLU A 1 238 ? -11.145 -15.816 -22.511 1.00 70.69 238 GLU A O 1
ATOM 1868 N N . LEU A 1 239 ? -13.277 -16.519 -22.300 1.00 65.50 239 LEU A N 1
ATOM 1869 C CA . LEU A 1 239 ? -13.394 -16.272 -20.858 1.00 65.50 239 LEU A CA 1
ATOM 1870 C C . LEU A 1 239 ? -12.445 -17.159 -20.074 1.00 65.50 239 LEU A C 1
ATOM 1872 O O . LEU A 1 239 ? -11.722 -16.691 -19.199 1.00 65.50 239 LEU A O 1
ATOM 1876 N N . ARG A 1 240 ? -12.415 -18.438 -20.445 1.00 79.25 240 ARG A N 1
ATOM 1877 C CA . ARG A 1 240 ? -11.484 -19.406 -19.887 1.00 79.25 240 ARG A CA 1
ATOM 1878 C C . ARG A 1 240 ? -10.040 -18.944 -20.093 1.00 79.25 240 ARG A C 1
ATOM 1880 O O . ARG A 1 240 ? -9.310 -18.845 -19.116 1.00 79.25 240 ARG A O 1
ATOM 1887 N N . GLY A 1 241 ? -9.652 -18.574 -21.315 1.00 73.94 241 GLY A N 1
ATOM 1888 C CA . GLY A 1 241 ? -8.296 -18.103 -21.618 1.00 73.94 241 GLY A CA 1
ATOM 1889 C C . GLY A 1 241 ? -7.891 -16.851 -20.831 1.00 73.94 241 GLY A C 1
ATOM 1890 O O . GLY A 1 241 ? -6.770 -16.781 -20.325 1.00 73.94 241 GLY A O 1
ATOM 1891 N N . LEU A 1 242 ? -8.808 -15.890 -20.669 1.00 74.25 242 LEU A N 1
ATOM 1892 C CA . LEU A 1 242 ? -8.578 -14.698 -19.852 1.00 74.25 242 LEU A CA 1
ATOM 1893 C C . LEU A 1 242 ? -8.408 -15.052 -18.369 1.00 74.25 242 LEU A C 1
ATOM 1895 O O . LEU A 1 242 ? -7.450 -14.604 -17.741 1.00 74.25 242 LEU A O 1
ATOM 1899 N N . SER A 1 243 ? -9.307 -15.869 -17.813 1.00 74.75 243 SER A N 1
ATOM 1900 C CA . SER A 1 243 ? -9.237 -16.294 -16.412 1.00 74.75 243 SER A CA 1
ATOM 1901 C C . SER A 1 243 ? -7.980 -17.117 -16.11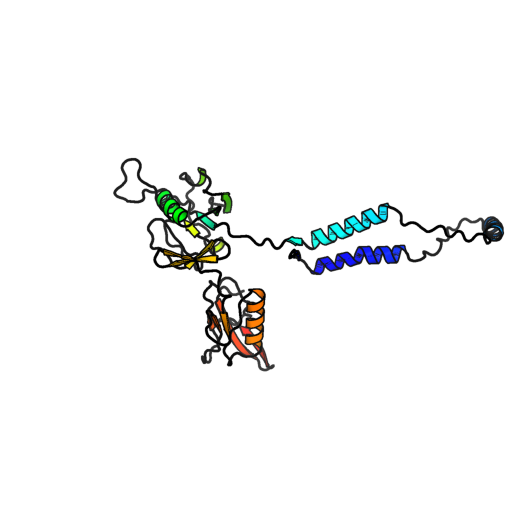9 1.00 74.75 243 SER A C 1
ATOM 1903 O O . SER A 1 243 ? -7.372 -16.944 -15.066 1.00 74.75 243 SER A O 1
ATOM 1905 N N . GLU A 1 244 ? -7.542 -17.963 -17.053 1.00 82.31 244 GLU A N 1
ATOM 1906 C CA . GLU A 1 244 ? -6.294 -18.725 -16.943 1.00 82.31 244 GLU A CA 1
ATOM 1907 C C . GLU A 1 244 ? -5.057 -17.819 -16.981 1.00 82.31 244 GLU A C 1
ATOM 1909 O O . GLU A 1 244 ? -4.128 -18.008 -16.193 1.00 82.31 244 GLU A O 1
ATOM 1914 N N . ALA A 1 245 ? -5.027 -16.828 -17.879 1.00 69.00 245 ALA A N 1
ATOM 1915 C CA . ALA A 1 245 ? -3.936 -15.858 -17.955 1.00 69.00 245 ALA A CA 1
ATOM 1916 C C . ALA A 1 245 ? -3.855 -15.002 -16.681 1.00 69.00 245 ALA A C 1
ATOM 1918 O O . ALA A 1 245 ? -2.774 -14.844 -16.115 1.00 69.00 245 ALA A O 1
ATOM 1919 N N . TRP A 1 246 ? -5.006 -14.527 -16.197 1.00 75.88 246 TRP A N 1
ATOM 1920 C CA . TRP A 1 246 ? -5.142 -13.779 -14.948 1.00 75.88 246 TRP A CA 1
ATOM 1921 C C . TRP A 1 246 ? -4.668 -14.585 -13.734 1.00 75.88 246 TRP A C 1
ATOM 1923 O O . TRP A 1 246 ? -3.921 -14.061 -12.905 1.00 75.88 246 TRP A O 1
ATOM 1933 N N . ALA A 1 247 ? -5.063 -15.862 -13.652 1.00 73.19 247 ALA A N 1
ATOM 1934 C CA . ALA A 1 247 ? -4.661 -16.763 -12.577 1.00 73.19 247 ALA A CA 1
ATOM 1935 C C . ALA A 1 247 ? -3.148 -17.003 -12.587 1.00 73.19 247 ALA A C 1
ATOM 1937 O O . ALA A 1 247 ? -2.489 -16.890 -11.555 1.00 73.19 247 ALA A O 1
ATOM 1938 N N . ARG A 1 248 ? -2.579 -17.254 -13.773 1.00 74.44 248 ARG A N 1
ATOM 1939 C CA . ARG A 1 248 ? -1.140 -17.481 -13.960 1.00 74.44 248 ARG A CA 1
ATOM 1940 C C . ARG A 1 248 ? -0.302 -16.273 -13.552 1.00 74.44 248 ARG A C 1
ATOM 1942 O O . ARG A 1 248 ? 0.701 -16.447 -12.871 1.00 74.44 248 ARG A O 1
ATOM 1949 N N . GLU A 1 249 ? -0.713 -15.070 -13.948 1.00 56.53 249 GLU A N 1
ATOM 1950 C CA . GLU A 1 249 ? -0.047 -13.815 -13.567 1.00 56.53 249 GLU A CA 1
ATOM 1951 C C . GLU A 1 249 ? -0.021 -13.615 -12.040 1.00 56.53 249 GLU A C 1
ATOM 1953 O O . GLU A 1 249 ? 0.900 -13.005 -11.508 1.00 56.53 249 GLU A O 1
ATOM 1958 N N . ARG A 1 250 ? -1.012 -14.165 -11.327 1.00 57.72 250 ARG A N 1
ATOM 1959 C CA . ARG A 1 250 ? -1.201 -13.995 -9.878 1.00 57.72 250 ARG A CA 1
ATOM 1960 C C . ARG A 1 250 ? -0.769 -15.199 -9.039 1.00 57.72 250 ARG A C 1
ATOM 1962 O O . ARG A 1 250 ? -0.977 -15.187 -7.830 1.00 57.72 250 ARG A O 1
ATOM 1969 N N . GLY A 1 251 ? -0.186 -16.231 -9.655 1.00 62.47 251 GLY A N 1
ATOM 1970 C CA . GLY A 1 251 ? 0.221 -17.456 -8.954 1.00 62.47 251 GLY A CA 1
ATOM 1971 C C . GLY A 1 251 ? -0.948 -18.264 -8.373 1.00 62.47 251 GLY A C 1
ATOM 1972 O O . GLY A 1 251 ? -0.772 -18.982 -7.393 1.00 62.47 251 GLY A O 1
ATOM 1973 N N . ILE A 1 252 ? -2.141 -18.127 -8.954 1.00 71.62 252 ILE A N 1
ATOM 1974 C CA . ILE A 1 252 ? -3.374 -18.818 -8.558 1.00 71.62 252 ILE A CA 1
ATOM 1975 C C . ILE A 1 252 ? -3.404 -20.184 -9.253 1.00 71.62 252 ILE A C 1
ATOM 1977 O O . ILE A 1 252 ? -3.187 -20.280 -10.465 1.00 71.62 252 ILE A O 1
ATOM 1981 N N . GLU A 1 253 ? -3.664 -21.249 -8.496 1.00 79.56 253 GLU A N 1
ATOM 1982 C CA . GLU A 1 253 ? -3.692 -22.612 -9.025 1.00 79.56 253 GLU A CA 1
ATOM 1983 C C . GLU A 1 253 ? -5.045 -22.895 -9.682 1.00 79.56 253 GLU A C 1
ATOM 1985 O O . GLU A 1 253 ? -6.100 -22.746 -9.073 1.00 79.56 253 GLU A O 1
ATOM 1990 N N . LEU A 1 254 ? -5.034 -23.338 -10.937 1.00 81.88 254 LEU A N 1
ATOM 1991 C CA . LEU A 1 254 ? -6.242 -23.829 -11.596 1.00 81.88 254 LEU A CA 1
ATOM 1992 C C . LEU A 1 254 ? -6.491 -25.274 -11.172 1.00 81.88 254 LEU A C 1
ATOM 1994 O O . LEU A 1 254 ? -5.671 -26.148 -11.451 1.00 81.88 254 LEU A O 1
ATOM 1998 N N . VAL A 1 255 ? -7.639 -25.542 -10.556 1.00 83.00 255 VAL A N 1
ATOM 1999 C CA . VAL A 1 255 ? -8.016 -26.896 -10.130 1.00 83.00 255 VAL A CA 1
ATOM 2000 C C . VAL A 1 255 ? -9.316 -27.342 -10.785 1.00 83.00 255 VAL A C 1
ATOM 2002 O O . VAL A 1 255 ? -10.163 -26.535 -11.159 1.00 83.00 255 VAL A O 1
ATOM 2005 N N . ALA A 1 256 ? -9.492 -28.657 -10.919 1.00 74.25 256 ALA A N 1
ATOM 2006 C CA . ALA A 1 256 ? -10.713 -29.235 -11.482 1.00 74.25 256 ALA A CA 1
ATOM 2007 C C . ALA A 1 256 ? -11.899 -29.207 -10.495 1.00 74.25 256 ALA A C 1
ATOM 2009 O O . ALA A 1 256 ? -13.056 -29.186 -10.905 1.00 74.25 256 ALA A O 1
ATOM 2010 N N . SER A 1 257 ? -11.624 -29.209 -9.187 1.00 69.94 257 SER A N 1
ATOM 2011 C CA . SER A 1 257 ? -12.630 -29.193 -8.120 1.00 69.94 257 SER A CA 1
ATOM 2012 C C . SER A 1 257 ? -12.020 -28.710 -6.801 1.00 69.94 257 SER A C 1
ATOM 2014 O O . SER A 1 257 ? -10.815 -28.840 -6.610 1.00 69.94 257 SER A O 1
ATOM 2016 N N . GLY A 1 258 ? -12.850 -28.216 -5.873 1.00 51.50 258 GLY A N 1
ATOM 2017 C CA . GLY A 1 258 ? -12.386 -27.770 -4.549 1.00 51.50 258 GLY A CA 1
ATOM 2018 C C . GLY A 1 258 ? -11.743 -26.380 -4.543 1.00 51.50 258 GLY A C 1
ATOM 2019 O O . GLY A 1 258 ? -10.770 -26.165 -3.833 1.00 51.50 258 GLY A O 1
ATOM 2020 N N . ALA A 1 259 ? -12.266 -25.469 -5.365 1.00 57.84 259 ALA A N 1
ATOM 2021 C CA . ALA A 1 259 ? -11.812 -24.085 -5.460 1.00 57.84 259 ALA A CA 1
ATOM 2022 C C . ALA A 1 259 ? -12.185 -23.213 -4.261 1.00 57.84 259 ALA A C 1
ATOM 2024 O O . ALA A 1 259 ? -13.272 -23.361 -3.701 1.00 57.84 259 ALA A O 1
ATOM 2025 N N . ASP A 1 260 ? -11.340 -22.214 -4.033 1.00 49.06 260 ASP A N 1
ATOM 2026 C CA . ASP A 1 260 ? -11.631 -21.025 -3.234 1.00 49.06 260 ASP A CA 1
ATOM 2027 C C . ASP A 1 260 ? -12.368 -19.967 -4.088 1.00 49.06 260 ASP A C 1
ATOM 2029 O O . ASP A 1 260 ? -13.189 -19.208 -3.580 1.00 49.06 260 ASP A O 1
ATOM 2033 N N . LEU A 1 261 ? -12.140 -19.963 -5.414 1.00 51.88 261 LEU A N 1
ATOM 2034 C CA . LEU A 1 261 ? -12.780 -19.071 -6.389 1.00 51.88 261 LEU A CA 1
ATOM 2035 C C . LEU A 1 261 ? -13.448 -19.857 -7.526 1.00 51.88 261 LEU A C 1
ATOM 2037 O O . LEU A 1 261 ? -12.820 -20.694 -8.177 1.00 51.88 261 LEU A O 1
ATOM 2041 N N . ARG A 1 262 ? -14.721 -19.564 -7.814 1.00 48.31 262 ARG A N 1
ATOM 2042 C CA . ARG A 1 262 ? -15.462 -20.165 -8.935 1.00 48.31 262 ARG A CA 1
ATOM 2043 C C . ARG A 1 262 ? -15.861 -19.115 -9.959 1.00 48.31 262 ARG A C 1
ATOM 2045 O O . ARG A 1 262 ? -16.527 -18.139 -9.631 1.00 48.31 262 ARG A O 1
ATOM 2052 N N . VAL A 1 263 ? -15.509 -19.373 -11.212 1.00 57.47 263 VAL A N 1
ATOM 2053 C CA . VAL A 1 263 ? -15.931 -18.587 -12.375 1.00 57.47 263 VAL A CA 1
ATOM 2054 C C . VAL A 1 263 ? -16.860 -19.476 -13.184 1.00 57.47 263 VAL A C 1
ATOM 2056 O O . VAL A 1 263 ? -16.471 -20.577 -13.564 1.00 57.47 263 VAL A O 1
ATOM 2059 N N . GLY A 1 264 ? -18.083 -19.024 -13.442 1.00 51.69 264 GLY A N 1
ATOM 2060 C CA . GLY A 1 264 ? -19.045 -19.781 -14.234 1.00 51.69 264 GLY A CA 1
ATOM 2061 C C . GLY A 1 264 ? -19.986 -18.880 -15.010 1.00 51.69 264 GLY A C 1
ATOM 2062 O O . GLY A 1 264 ? -20.173 -17.708 -14.678 1.00 51.69 264 GLY A O 1
ATOM 2063 N N . SER A 1 265 ? -20.582 -19.433 -16.064 1.00 48.31 265 SER A N 1
ATOM 2064 C CA . SER A 1 265 ? -21.659 -18.766 -16.786 1.00 48.31 265 SER A CA 1
ATOM 2065 C C . SER A 1 265 ? -22.973 -19.037 -16.052 1.00 48.31 265 SER A C 1
ATOM 2067 O O . SER A 1 265 ? -23.572 -20.101 -16.205 1.00 48.31 265 SER A O 1
ATOM 2069 N N . GLY A 1 266 ? -23.440 -18.091 -15.237 1.00 44.53 266 GLY A N 1
ATOM 2070 C CA . GLY A 1 266 ? -24.814 -18.158 -14.750 1.00 44.53 266 GLY A CA 1
ATOM 2071 C C . GLY A 1 266 ? -25.761 -18.108 -15.948 1.00 44.53 266 GLY A C 1
ATOM 2072 O O . GLY A 1 266 ? -25.639 -17.209 -16.777 1.00 44.53 266 GLY A O 1
ATOM 2073 N N . ALA A 1 267 ? -26.696 -19.056 -16.052 1.00 35.97 267 ALA A N 1
ATOM 2074 C CA . ALA A 1 267 ? -27.793 -19.017 -17.018 1.00 35.97 267 ALA A CA 1
ATOM 2075 C C . ALA A 1 267 ? -28.799 -17.909 -16.646 1.00 35.97 267 ALA A C 1
ATOM 2077 O O . ALA A 1 267 ? -29.959 -18.160 -16.342 1.00 35.97 267 ALA A O 1
ATOM 2078 N N . SER A 1 268 ? -28.336 -16.665 -16.632 1.00 39.34 268 SER A N 1
ATOM 2079 C CA . SER A 1 268 ? -29.174 -15.491 -16.779 1.00 39.34 268 SER A CA 1
ATOM 2080 C C . SER A 1 268 ? -29.007 -15.043 -18.222 1.00 39.34 268 SER A C 1
ATOM 2082 O O . SER A 1 268 ? -27.882 -14.909 -18.704 1.00 39.34 268 SER A O 1
ATOM 2084 N N . ARG A 1 269 ? -30.114 -14.783 -18.920 1.00 39.69 269 ARG A N 1
ATOM 2085 C CA . ARG A 1 269 ? -30.119 -14.186 -20.268 1.00 39.69 269 ARG A CA 1
ATOM 2086 C C . ARG A 1 269 ? -29.440 -12.799 -20.327 1.00 39.69 269 ARG A C 1
ATOM 2088 O O . ARG A 1 269 ? -29.394 -12.215 -21.400 1.00 39.69 269 ARG A O 1
ATOM 2095 N N . GLU A 1 270 ? -28.889 -12.301 -19.217 1.00 37.88 270 GLU A N 1
ATOM 2096 C CA . GLU A 1 270 ? -28.273 -10.976 -19.073 1.00 37.88 270 GLU A CA 1
ATOM 2097 C C . GLU A 1 270 ? -26.799 -10.990 -18.601 1.00 37.88 270 GLU A C 1
ATOM 2099 O O . GLU A 1 270 ? -26.274 -9.961 -18.186 1.00 37.88 270 GLU A O 1
ATOM 2104 N N . GLY A 1 271 ? -26.085 -12.118 -18.707 1.00 42.84 271 GLY A N 1
ATOM 2105 C CA . GLY A 1 271 ? -24.616 -12.135 -18.609 1.00 42.84 271 GLY A CA 1
ATOM 2106 C C . GLY A 1 271 ? -24.031 -12.847 -17.386 1.00 42.84 271 GLY A C 1
ATOM 2107 O O . GLY A 1 271 ? -24.703 -13.114 -16.388 1.00 42.84 271 GLY A O 1
ATOM 2108 N N . ALA A 1 272 ? -22.747 -13.197 -17.494 1.00 41.19 272 ALA A N 1
ATOM 2109 C CA . ALA A 1 272 ? -21.988 -13.867 -16.446 1.00 41.19 272 ALA A CA 1
ATOM 2110 C C . ALA A 1 272 ? -21.473 -12.842 -15.422 1.00 41.19 272 ALA A C 1
ATOM 2112 O O . ALA A 1 272 ? -20.980 -11.775 -15.776 1.00 41.19 272 ALA A O 1
ATOM 2113 N N . ARG A 1 273 ? -21.564 -13.162 -14.131 1.00 42.38 273 ARG A N 1
ATOM 2114 C CA . ARG A 1 273 ? -21.021 -12.323 -13.055 1.00 42.38 273 ARG A CA 1
ATOM 2115 C C . ARG A 1 273 ? -19.963 -13.115 -12.307 1.00 42.38 273 ARG A C 1
ATOM 2117 O O . ARG A 1 273 ? -20.268 -14.182 -11.783 1.00 42.38 273 ARG A O 1
ATOM 2124 N N . VAL A 1 274 ? -18.748 -12.580 -12.233 1.00 44.56 274 VAL A N 1
ATOM 2125 C CA . VAL A 1 274 ? -17.648 -13.170 -11.470 1.00 44.56 274 VAL A CA 1
ATOM 2126 C C . VAL A 1 274 ? -17.347 -12.245 -10.293 1.00 44.56 274 VAL A C 1
ATOM 2128 O O . VAL A 1 274 ? -16.970 -11.088 -10.462 1.00 44.56 274 VAL A O 1
ATOM 2131 N N . VAL A 1 275 ? -17.562 -12.740 -9.078 1.00 40.97 275 VAL A N 1
ATOM 2132 C CA . VAL A 1 275 ? -17.226 -12.024 -7.840 1.00 40.97 275 VAL A CA 1
ATOM 2133 C C . VAL A 1 275 ? -16.060 -12.769 -7.207 1.00 40.97 275 VAL A C 1
ATOM 2135 O O . VAL A 1 275 ? -16.180 -13.971 -6.969 1.00 40.97 275 VAL A O 1
ATOM 2138 N N . LEU A 1 276 ? -14.933 -12.091 -6.986 1.00 48.16 276 LEU A N 1
ATOM 2139 C CA . LEU A 1 276 ? -13.754 -12.676 -6.350 1.00 48.16 276 LEU A CA 1
ATOM 2140 C C . LEU A 1 276 ? -13.678 -12.178 -4.896 1.00 48.16 276 LEU A C 1
ATOM 2142 O O . LEU A 1 276 ? -14.056 -11.047 -4.595 1.00 48.16 276 LEU A O 1
ATOM 2146 N N . GLY A 1 277 ? -13.273 -13.058 -3.977 1.00 38.69 277 GLY A N 1
ATOM 2147 C CA . GLY A 1 277 ? -13.342 -12.841 -2.522 1.00 38.69 277 GLY A CA 1
ATOM 2148 C C . GLY A 1 277 ? -12.261 -11.931 -1.924 1.00 38.69 277 GLY A C 1
ATOM 2149 O O . GLY A 1 277 ? -12.164 -11.841 -0.708 1.00 38.69 277 GLY A O 1
ATOM 2150 N N . ASP A 1 278 ? -11.441 -11.279 -2.747 1.00 42.38 278 ASP A N 1
ATOM 2151 C CA . ASP A 1 278 ? -10.272 -10.475 -2.359 1.00 42.38 278 ASP A CA 1
ATOM 2152 C C . ASP A 1 278 ? -10.438 -8.970 -2.659 1.00 42.38 278 ASP A C 1
ATOM 2154 O O . ASP A 1 278 ? -9.455 -8.243 -2.799 1.00 42.38 278 ASP A O 1
ATOM 2158 N N . GLY A 1 279 ? -11.684 -8.504 -2.792 1.00 38.38 279 GLY A N 1
ATOM 2159 C CA . GLY A 1 279 ? -12.022 -7.117 -3.146 1.00 38.38 279 GLY A CA 1
ATOM 2160 C C . GLY A 1 279 ? -12.133 -6.862 -4.654 1.00 38.38 279 GLY A C 1
ATOM 2161 O O . GLY A 1 279 ? -12.657 -5.828 -5.061 1.00 38.38 279 GLY A O 1
ATOM 2162 N N . TRP A 1 280 ? -11.739 -7.816 -5.504 1.00 39.91 280 TRP A N 1
ATOM 2163 C CA . TRP A 1 280 ? -11.857 -7.683 -6.956 1.00 39.91 280 TRP A CA 1
ATOM 2164 C C . TRP A 1 280 ? -13.232 -8.139 -7.463 1.00 39.91 280 TRP A C 1
ATOM 2166 O O . TRP A 1 280 ? -13.712 -9.237 -7.176 1.00 39.91 280 TRP A O 1
ATOM 2176 N N . GLN A 1 281 ? -13.869 -7.314 -8.294 1.00 44.66 281 GLN A N 1
ATOM 2177 C CA . GLN A 1 281 ? -15.103 -7.677 -8.994 1.00 44.66 281 GLN A CA 1
ATOM 2178 C C . GLN A 1 281 ? -14.861 -7.662 -10.502 1.00 44.66 281 GLN A C 1
ATOM 2180 O O . GLN A 1 281 ? -14.486 -6.637 -11.062 1.00 44.66 281 GLN A O 1
ATOM 2185 N N . LEU A 1 282 ? -15.108 -8.792 -11.170 1.00 46.47 282 LEU A N 1
ATOM 2186 C CA . LEU A 1 282 ? -15.134 -8.873 -12.629 1.00 46.47 282 LEU A CA 1
ATOM 2187 C C . LEU A 1 282 ? -16.587 -9.077 -13.071 1.00 46.47 282 LEU A C 1
ATOM 2189 O O . LEU A 1 282 ? -17.098 -10.194 -13.174 1.00 46.47 282 LEU A O 1
ATOM 2193 N N . SER A 1 283 ? -17.289 -7.979 -13.321 1.00 43.75 283 SER A N 1
ATOM 2194 C CA . SER A 1 283 ? -18.611 -8.018 -13.943 1.00 43.75 283 SER A CA 1
ATOM 2195 C C . SER A 1 283 ? -18.486 -7.742 -15.432 1.00 43.75 283 SER A C 1
ATOM 2197 O O . SER A 1 283 ? -17.998 -6.681 -15.808 1.00 43.75 283 SER A O 1
ATOM 2199 N N . GLY A 1 284 ? -18.972 -8.647 -16.276 1.00 43.53 284 GLY A N 1
ATOM 2200 C CA . GLY A 1 284 ? -19.051 -8.370 -17.700 1.00 43.53 284 GLY A CA 1
ATOM 2201 C C . GLY A 1 284 ? -20.074 -9.260 -18.383 1.00 43.53 284 GLY A C 1
ATOM 2202 O O . GLY A 1 284 ? -20.117 -10.467 -18.157 1.00 43.53 284 GLY A O 1
ATOM 2203 N N . ALA A 1 285 ? -20.916 -8.660 -19.214 1.00 43.19 285 ALA A N 1
ATOM 2204 C CA . ALA A 1 285 ? -21.809 -9.413 -20.074 1.00 43.19 285 ALA A CA 1
ATOM 2205 C C . ALA A 1 285 ? -21.067 -9.752 -21.373 1.00 43.19 285 ALA A C 1
ATOM 2207 O O . ALA A 1 285 ? -20.473 -8.878 -22.004 1.00 43.19 285 ALA A O 1
ATOM 2208 N N . ALA A 1 286 ? -21.103 -11.021 -21.777 1.00 40.44 286 ALA A N 1
ATOM 2209 C CA . ALA A 1 286 ? -20.711 -11.411 -23.123 1.00 40.44 286 ALA A CA 1
ATOM 2210 C C . ALA A 1 286 ? -21.922 -11.198 -24.040 1.00 40.44 286 ALA A C 1
ATOM 2212 O O . ALA A 1 286 ? -22.893 -11.951 -23.963 1.00 40.44 286 ALA A O 1
ATOM 2213 N N . ALA A 1 287 ? -21.881 -10.165 -24.881 1.00 41.94 287 ALA A N 1
ATOM 2214 C CA . ALA A 1 287 ? -22.820 -10.012 -25.985 1.00 41.94 287 ALA A CA 1
ATOM 2215 C C . ALA A 1 287 ? -22.169 -10.566 -27.259 1.00 41.94 287 ALA A C 1
ATOM 2217 O O . ALA A 1 287 ? -21.024 -10.237 -27.568 1.00 41.94 287 ALA A O 1
ATOM 2218 N N . GLN A 1 288 ? -22.883 -11.425 -27.987 1.00 35.06 288 GLN A N 1
ATOM 2219 C CA . GLN A 1 288 ? -22.435 -11.905 -29.291 1.00 35.06 288 GLN A CA 1
ATOM 2220 C C . GLN A 1 288 ? -22.753 -10.819 -30.325 1.00 35.06 288 GLN A C 1
ATOM 2222 O O . GLN A 1 288 ? -23.924 -10.571 -30.616 1.00 35.06 288 GLN A O 1
ATOM 2227 N N . GLU A 1 289 ? -21.736 -10.141 -30.859 1.00 39.34 289 GLU A N 1
ATOM 2228 C CA . GLU A 1 289 ? -21.945 -9.226 -31.984 1.00 39.34 289 GLU A CA 1
ATOM 2229 C C . GLU A 1 289 ? -22.209 -10.017 -33.281 1.00 39.34 289 GLU A C 1
ATOM 2231 O O . GLU A 1 289 ? -21.746 -11.154 -33.421 1.00 39.34 289 GLU A O 1
ATOM 2236 N N . PRO A 1 290 ? -22.925 -9.442 -34.268 1.00 30.31 290 PRO A N 1
ATOM 2237 C CA . PRO A 1 290 ? -23.223 -10.107 -35.543 1.00 30.31 290 PRO A CA 1
ATOM 2238 C C . PRO A 1 290 ? -21.976 -10.521 -36.351 1.00 30.31 290 PRO A C 1
ATOM 2240 O O . PRO A 1 290 ? -22.095 -11.312 -37.284 1.00 30.31 290 PRO A O 1
ATOM 2243 N N . ALA A 1 291 ? -20.786 -10.033 -35.981 1.00 30.89 291 ALA A N 1
ATOM 2244 C CA . ALA A 1 291 ? -19.494 -10.426 -36.547 1.00 30.89 291 ALA A CA 1
ATOM 2245 C C . ALA A 1 291 ? -18.796 -11.593 -35.807 1.00 30.89 291 ALA A C 1
ATOM 2247 O O . ALA A 1 291 ? -17.704 -11.994 -36.199 1.00 30.89 291 ALA A O 1
ATOM 2248 N N . GLY A 1 292 ? -19.401 -12.154 -34.752 1.00 28.58 292 GLY A N 1
ATOM 2249 C CA . GLY A 1 292 ? -18.827 -13.260 -33.974 1.00 28.58 292 GLY A CA 1
ATOM 2250 C C . GLY A 1 292 ? -17.750 -12.849 -32.962 1.00 28.58 292 GLY A C 1
ATOM 2251 O O . GLY A 1 292 ? -17.123 -13.718 -32.362 1.00 28.58 292 GLY A O 1
ATOM 2252 N N . GLU A 1 293 ? -17.543 -11.549 -32.752 1.00 27.98 293 GLU A N 1
ATOM 2253 C CA . GLU A 1 293 ? -16.602 -11.015 -31.768 1.00 27.98 293 GLU A CA 1
ATOM 2254 C C . GLU A 1 293 ? -17.295 -10.872 -30.401 1.00 27.98 293 GLU A C 1
ATOM 2256 O O . GLU A 1 293 ? -18.408 -10.347 -30.304 1.00 27.98 293 GLU A O 1
ATOM 2261 N N . VAL A 1 294 ? -16.663 -11.382 -29.339 1.00 37.28 294 VAL A N 1
ATOM 2262 C CA . VAL A 1 294 ? -17.161 -11.248 -27.962 1.00 37.28 294 VAL A CA 1
ATOM 2263 C C . VAL A 1 294 ? -16.567 -9.976 -27.371 1.00 37.28 294 VAL A C 1
ATOM 2265 O O . VAL A 1 294 ? -15.404 -9.952 -26.969 1.00 37.28 294 VAL A O 1
ATOM 2268 N N . LEU A 1 295 ? -17.371 -8.916 -27.320 1.00 37.31 295 LEU A N 1
ATOM 2269 C CA . LEU A 1 295 ? -17.010 -7.659 -26.673 1.00 37.31 295 LEU A CA 1
ATOM 2270 C C . LEU A 1 295 ? -17.556 -7.649 -25.252 1.00 37.31 295 LEU A C 1
ATOM 2272 O O . LEU A 1 295 ? -18.758 -7.761 -25.011 1.00 37.31 295 LEU A O 1
ATOM 2276 N N . TRP A 1 296 ? -16.638 -7.516 -24.306 1.00 44.69 296 TRP A N 1
ATOM 2277 C CA . TRP A 1 296 ? -16.967 -7.366 -22.905 1.00 44.69 296 TRP A CA 1
ATOM 2278 C C . TRP A 1 296 ? -17.548 -5.997 -22.669 1.00 44.69 296 TRP A C 1
ATOM 2280 O O . TRP A 1 296 ? -16.865 -5.006 -22.911 1.00 44.69 296 TRP A O 1
ATOM 2290 N N . ARG A 1 297 ? -18.783 -5.946 -22.183 1.00 44.22 297 ARG A N 1
ATOM 2291 C CA . ARG A 1 297 ? -19.409 -4.688 -21.811 1.00 44.22 297 ARG A CA 1
ATOM 2292 C C . ARG A 1 297 ? -19.860 -4.715 -20.363 1.00 44.22 297 ARG A C 1
ATOM 2294 O O . ARG A 1 297 ? -20.276 -5.754 -19.840 1.00 44.22 297 ARG A O 1
ATOM 2301 N N . ASP A 1 298 ? -19.726 -3.581 -19.707 1.00 47.22 298 ASP A N 1
ATOM 2302 C CA . ASP A 1 298 ? -20.309 -3.355 -18.398 1.00 47.22 298 ASP A CA 1
ATOM 2303 C C . ASP A 1 298 ? -21.840 -3.192 -18.473 1.00 47.22 298 ASP A C 1
ATOM 2305 O O . ASP A 1 298 ? -22.457 -3.418 -19.516 1.00 47.22 298 ASP A O 1
ATOM 2309 N N . ARG A 1 299 ? -22.477 -2.809 -17.358 1.00 40.44 299 ARG A N 1
ATOM 2310 C CA . ARG A 1 299 ? -23.931 -2.565 -17.324 1.00 40.44 299 ARG A CA 1
ATOM 2311 C C . ARG A 1 299 ? -24.382 -1.374 -18.181 1.00 40.44 299 ARG A C 1
ATOM 2313 O O . ARG A 1 299 ? -25.567 -1.290 -18.483 1.00 40.44 299 ARG A O 1
ATOM 2320 N N . GLU A 1 300 ? -23.474 -0.477 -18.545 1.00 42.34 300 GLU A N 1
ATOM 2321 C CA . GLU A 1 300 ? -23.725 0.749 -19.310 1.00 42.34 300 GLU A CA 1
ATOM 2322 C C . GLU A 1 300 ? -23.342 0.605 -20.797 1.00 42.34 300 GLU A C 1
ATOM 2324 O O . GLU A 1 300 ? -23.670 1.463 -21.615 1.00 42.34 300 GLU A O 1
ATOM 2329 N N . GLY A 1 301 ? -22.721 -0.515 -21.182 1.00 40.03 301 GLY A N 1
ATOM 2330 C CA . GLY A 1 301 ? -22.336 -0.827 -22.553 1.00 40.03 301 GLY A CA 1
ATOM 2331 C C . GLY A 1 301 ? -20.890 -0.473 -22.921 1.00 40.03 301 GLY A C 1
ATOM 2332 O O . GLY A 1 301 ? -20.550 -0.628 -24.100 1.00 40.03 301 GLY A O 1
ATOM 2333 N N . ALA A 1 302 ? -20.054 -0.024 -21.977 1.00 43.59 302 ALA A N 1
ATOM 2334 C CA . ALA A 1 302 ? -18.648 0.318 -22.217 1.00 43.59 302 ALA A CA 1
ATOM 2335 C C . ALA A 1 302 ? -17.729 -0.903 -22.072 1.00 43.59 302 ALA A C 1
ATOM 2337 O O . ALA A 1 302 ? -18.070 -1.864 -21.384 1.00 43.59 302 ALA A O 1
ATOM 2338 N N . ALA A 1 303 ? -16.577 -0.890 -22.751 1.00 43.91 303 ALA A N 1
ATOM 2339 C CA . ALA A 1 303 ? -15.657 -2.024 -22.781 1.00 43.91 303 ALA A CA 1
ATOM 2340 C C . ALA A 1 303 ? -15.150 -2.366 -21.367 1.00 43.91 303 ALA A C 1
ATOM 2342 O O . ALA A 1 303 ? -14.426 -1.580 -20.762 1.00 43.91 303 ALA A O 1
ATOM 2343 N N . ALA A 1 304 ? -15.500 -3.539 -20.834 1.00 45.59 304 ALA A N 1
ATOM 2344 C CA . ALA A 1 304 ? -15.119 -3.894 -19.470 1.00 45.59 304 ALA A CA 1
ATOM 2345 C C . ALA A 1 304 ? -13.625 -4.259 -19.399 1.00 45.59 304 ALA A C 1
ATOM 2347 O O . ALA A 1 304 ? -13.190 -5.313 -19.865 1.00 45.59 304 ALA A O 1
ATOM 2348 N N . LEU A 1 305 ? -12.839 -3.375 -18.787 1.00 37.38 305 LEU A N 1
ATOM 2349 C CA . LEU A 1 305 ? -11.488 -3.646 -18.303 1.00 37.38 305 LEU A CA 1
ATOM 2350 C C . LEU A 1 305 ? -11.562 -4.163 -16.862 1.00 37.38 305 LEU A C 1
ATOM 2352 O O . LEU A 1 305 ? -12.352 -3.675 -16.059 1.00 37.38 305 LEU A O 1
ATOM 2356 N N . ALA A 1 306 ? -10.718 -5.138 -16.518 1.00 39.38 306 ALA A N 1
ATOM 2357 C CA . ALA A 1 306 ? -10.565 -5.583 -15.137 1.00 39.38 306 ALA A CA 1
ATOM 2358 C C . ALA A 1 306 ? -9.998 -4.429 -14.294 1.00 39.38 306 ALA A C 1
ATOM 2360 O O . ALA A 1 306 ? -8.811 -4.112 -14.386 1.00 39.38 306 ALA A O 1
ATOM 2361 N N . THR A 1 307 ? -10.840 -3.791 -13.485 1.00 36.00 307 THR A N 1
ATOM 2362 C CA . THR A 1 307 ? -10.431 -2.727 -12.569 1.00 36.00 307 THR A CA 1
ATOM 2363 C C . THR A 1 307 ? -10.326 -3.268 -11.144 1.00 36.00 307 THR A C 1
ATOM 2365 O O . THR A 1 307 ? -11.068 -4.154 -10.726 1.00 36.00 307 THR A O 1
ATOM 2368 N N . ARG A 1 308 ? -9.333 -2.761 -10.402 1.00 31.92 308 ARG A N 1
ATOM 2369 C CA . ARG A 1 308 ? -9.071 -3.112 -8.993 1.00 31.92 308 ARG A CA 1
ATOM 2370 C C . ARG A 1 308 ? -10.205 -2.706 -8.058 1.00 31.92 308 ARG A C 1
ATOM 2372 O O . ARG A 1 308 ? -10.336 -3.259 -6.984 1.00 31.92 308 ARG A O 1
ATOM 2379 N N . THR A 1 309 ? -11.010 -1.762 -8.504 1.00 32.12 309 THR A N 1
ATOM 2380 C CA . THR A 1 309 ? -12.073 -1.093 -7.778 1.00 32.12 309 THR A CA 1
ATOM 2381 C C . THR A 1 309 ? -13.255 -1.066 -8.728 1.00 32.12 309 THR A C 1
ATOM 2383 O O . THR A 1 309 ? -13.067 -0.698 -9.881 1.00 32.12 309 THR A O 1
ATOM 2386 N N . GLY A 1 310 ? -14.452 -1.466 -8.293 1.00 31.36 310 GLY A N 1
ATOM 2387 C CA . GLY A 1 310 ? -15.663 -1.528 -9.128 1.00 31.36 310 GLY A CA 1
ATOM 2388 C C . GLY A 1 310 ? -16.121 -0.178 -9.703 1.00 31.36 310 GLY A C 1
ATOM 2389 O O . GLY A 1 310 ? -17.175 0.334 -9.328 1.00 31.36 310 GLY A O 1
ATOM 2390 N N . GLN A 1 311 ? -15.335 0.392 -10.609 1.00 27.34 311 GLN A N 1
ATOM 2391 C CA . GLN A 1 311 ? -15.624 1.548 -11.435 1.00 27.34 311 GLN A CA 1
ATOM 2392 C C . GLN A 1 311 ? -15.200 1.264 -12.870 1.00 27.34 311 GLN A C 1
ATOM 2394 O O . GLN A 1 311 ? -14.159 0.659 -13.143 1.00 27.34 311 GLN A O 1
ATOM 2399 N N . LEU A 1 312 ? -16.075 1.716 -13.753 1.00 29.38 312 LEU A N 1
ATOM 2400 C CA . LEU A 1 312 ? -15.978 1.652 -15.195 1.00 29.38 312 LEU A CA 1
ATOM 2401 C C . LEU A 1 312 ? -15.281 2.927 -15.663 1.00 29.38 312 LEU A C 1
ATOM 2403 O O . LEU A 1 312 ? -15.548 4.004 -15.123 1.00 29.38 312 LEU A O 1
ATOM 2407 N N . GLN A 1 313 ? -14.365 2.790 -16.617 1.00 32.72 313 GLN A N 1
ATOM 2408 C CA . GLN A 1 313 ? -13.914 3.901 -17.452 1.00 32.72 313 GLN A CA 1
ATOM 2409 C C . GLN A 1 313 ? -14.429 3.692 -18.865 1.00 32.72 313 GLN A C 1
ATOM 2411 O O . GLN A 1 313 ? -14.318 2.543 -19.347 1.00 32.72 313 GLN A O 1
#